Protein AF-A3ILM1-F1 (afdb_monomer_lite)

Sequence (254 aa):
MSHLSNSIKILKLSLASVLISLWGLPSLSQNPQQPNFPGPQIMRDLPGAMRPASDPLQLLQNKEVQQELKLTKDQIQKIERVRTQVQQQLSEFRRGRNSQEDIKRQIEQTKQQIATILQPKQLERFREILLQVNGWTPESPPENLVSIKQDFTSSTLSSPIQLTPEQQENLQDLQQETQKNIGRYFTPPDTNTASSQIRDEEVCHPVNTNRNSIEPILKTYQQQSQTILTNEQQATLEKLEGESFEIADAQCNF

Radius of gyration: 23.84 Å; chains: 1; bounding box: 101×44×52 Å

Secondary structure (DSSP, 8-state):
-------------------------------TTS---SS-GGGTSSTTTTSTT-SHHHHTTSHHHHHHTT--HHHHHHHHHHHHHHHHHHHHHTTT---HHHHHHHHHHHHHHHHHHS-HHHHHHHHHHHHHHH--------TT-------TT------S-PPPHHHHHHHHHHHHHHHHHHHHH--PPPTTS-TTT--HHHHHHHHHHHHHHHHHHHHHHHHHHHHHS-HHHHHHHHHHH-S--------S--

Organism: NCBI:txid391612

Foldseek 3Di:
DDDDDDDDDDDPPDPPPPPPDPPPDPPPDDDPPFPDDPDDVLLLPDQQSPDQCLQLLSVCPAVLLCVVLVPDPVLNVQSVVLVVVVVVVVVVVVVVDDDSVVVVVSSQVSQVSNLVSGDPVSNLVSLLVSCQRRNDDQPDDPPDPPPDPDPPSPPGSHDPQDDDPVLVVVLVVLSVVLSSQLSVQQDDQDPPPPPVPDDLVSVQVSVVSSCVSSVVSSVVSNVVSLVSDDPVSNVVSVVSNPDDDDRDPCSPPD

Structure (mmCIF, N/CA/C/O backbone):
data_AF-A3ILM1-F1
#
_entry.id   AF-A3ILM1-F1
#
loop_
_atom_site.group_PDB
_atom_site.id
_atom_site.type_symbol
_atom_site.label_atom_id
_atom_site.label_alt_id
_atom_site.label_comp_id
_atom_site.label_asym_id
_atom_site.label_entity_id
_atom_site.label_seq_id
_atom_site.pdbx_PDB_ins_code
_atom_site.Cartn_x
_atom_site.Cartn_y
_atom_site.Cartn_z
_atom_site.occupancy
_atom_site.B_iso_or_equiv
_atom_site.auth_seq_id
_atom_site.auth_comp_id
_atom_site.auth_asym_id
_atom_site.auth_atom_id
_atom_site.pdbx_PDB_model_num
ATOM 1 N N . MET A 1 1 ? -72.845 10.062 29.904 1.00 41.88 1 MET A N 1
ATOM 2 C CA . MET A 1 1 ? -71.494 9.534 29.626 1.00 41.88 1 MET A CA 1
ATOM 3 C C . MET A 1 1 ? -70.618 10.748 29.327 1.00 41.88 1 MET A C 1
ATOM 5 O O . MET A 1 1 ? -70.888 11.410 28.340 1.00 41.88 1 MET A O 1
ATOM 9 N N . SER A 1 2 ? -69.915 11.305 30.322 1.00 40.28 2 SER A N 1
ATOM 10 C CA . SER A 1 2 ? -68.497 10.997 30.640 1.00 40.28 2 SER A CA 1
ATOM 11 C C . SER A 1 2 ? -67.572 11.431 29.491 1.00 40.28 2 SER A C 1
ATOM 13 O O . SER A 1 2 ? -67.768 10.931 28.397 1.00 40.28 2 SER A O 1
ATOM 15 N N . HIS A 1 3 ? -66.533 12.262 29.588 1.00 38.94 3 HIS A N 1
ATOM 16 C CA . HIS A 1 3 ? -65.874 13.082 30.612 1.00 38.94 3 HIS A CA 1
ATOM 17 C C . HIS A 1 3 ? -64.848 13.961 29.832 1.00 38.94 3 HIS A C 1
ATOM 19 O O . HIS A 1 3 ? -64.273 13.460 28.876 1.00 38.94 3 HIS A O 1
ATOM 25 N N . LEU A 1 4 ? -64.625 15.216 30.265 1.00 44.31 4 LEU A N 1
ATOM 26 C CA . LEU A 1 4 ? -63.345 15.978 30.330 1.00 44.31 4 LEU A CA 1
ATOM 27 C C . LEU A 1 4 ? -62.437 16.060 29.073 1.00 44.31 4 LEU A C 1
ATOM 29 O O . LEU A 1 4 ? -61.957 15.061 28.565 1.00 44.31 4 LEU A O 1
ATOM 33 N N . SER A 1 5 ? -62.180 17.239 28.493 1.00 43.72 5 SER A N 1
ATOM 34 C CA . SER A 1 5 ? -61.327 18.348 28.984 1.00 43.72 5 SER A CA 1
ATOM 35 C C . SER A 1 5 ? -59.845 18.000 29.169 1.00 43.72 5 SER A C 1
ATOM 37 O O . SER A 1 5 ? -59.514 17.106 29.942 1.00 43.72 5 SER A O 1
ATOM 39 N N . ASN A 1 6 ? -59.009 18.867 28.575 1.00 32.78 6 ASN A N 1
ATOM 40 C CA . ASN A 1 6 ? -57.571 19.131 28.768 1.00 32.78 6 ASN A CA 1
ATOM 41 C C . ASN A 1 6 ? -56.679 18.617 27.627 1.00 32.78 6 ASN A C 1
ATOM 43 O O . ASN A 1 6 ? -56.896 17.529 27.123 1.00 32.78 6 ASN A O 1
ATOM 47 N N . SER A 1 7 ? -55.587 19.245 27.198 1.00 35.56 7 SER A N 1
ATOM 48 C CA . SER A 1 7 ? -55.006 20.588 27.324 1.00 35.56 7 SER A CA 1
ATOM 49 C C . SER A 1 7 ? -53.678 20.509 26.557 1.00 35.56 7 SER A C 1
ATOM 51 O O . SER A 1 7 ? -52.898 19.593 26.791 1.00 35.56 7 SER A O 1
ATOM 53 N N . ILE A 1 8 ? -53.437 21.458 25.651 1.00 43.28 8 ILE A N 1
ATOM 54 C CA . ILE A 1 8 ? -52.174 22.192 25.431 1.00 43.28 8 ILE A CA 1
ATOM 55 C C . ILE A 1 8 ? -50.881 21.495 25.906 1.00 43.28 8 ILE A C 1
ATOM 57 O O . ILE A 1 8 ? -50.647 21.399 27.108 1.00 43.28 8 ILE A O 1
ATOM 61 N N . LYS A 1 9 ? -49.963 21.216 24.964 1.00 36.97 9 LYS A N 1
ATOM 62 C CA . LYS A 1 9 ? -48.516 21.501 25.100 1.00 36.97 9 LYS A CA 1
ATOM 63 C C . LYS A 1 9 ? -47.804 21.469 23.737 1.00 36.97 9 LYS A C 1
ATOM 65 O O . LYS A 1 9 ? -47.429 20.429 23.220 1.00 36.97 9 LYS A O 1
ATOM 70 N N . ILE A 1 10 ? -47.684 22.667 23.167 1.00 40.44 10 ILE A N 1
ATOM 71 C CA . ILE A 1 10 ? -46.499 23.251 22.516 1.00 40.44 10 ILE A CA 1
ATOM 72 C C . ILE A 1 10 ? -45.343 22.252 22.302 1.00 40.44 10 ILE A C 1
ATOM 74 O O . ILE A 1 10 ? -44.581 21.994 23.231 1.00 40.44 10 ILE A O 1
ATOM 78 N N . LEU A 1 11 ? -45.144 21.787 21.065 1.00 32.59 11 LEU A N 1
ATOM 79 C CA . LEU A 1 11 ? -43.863 21.226 20.634 1.00 32.59 11 LEU A CA 1
ATOM 80 C C . LEU A 1 11 ? -43.103 22.305 19.850 1.00 32.59 11 LEU A C 1
ATOM 82 O O . LEU A 1 11 ? -43.153 22.387 18.627 1.00 32.59 11 LEU A O 1
ATOM 86 N N . LYS A 1 12 ? -42.421 23.180 20.594 1.00 36.28 12 LYS A N 1
ATOM 87 C CA . LYS A 1 12 ? -41.263 23.917 20.085 1.00 36.28 12 LYS A CA 1
ATOM 88 C C . LYS A 1 12 ? -40.113 22.913 20.035 1.00 36.28 12 LYS A C 1
ATOM 90 O O . LYS A 1 12 ? -39.448 22.724 21.048 1.00 36.28 12 LYS A O 1
ATOM 95 N N . LEU A 1 13 ? -39.894 22.258 18.897 1.00 33.16 13 LEU A N 1
ATOM 96 C CA . LEU A 1 13 ? -38.589 21.659 18.634 1.00 33.16 13 LEU A CA 1
ATOM 97 C C . LEU A 1 13 ? -37.749 22.709 17.913 1.00 33.16 13 LEU A C 1
ATOM 99 O O . LEU A 1 13 ? -38.038 23.121 16.793 1.00 33.16 13 LEU A O 1
ATOM 103 N N . SER A 1 14 ? -36.775 23.215 18.654 1.00 34.03 14 SER A N 1
ATOM 104 C CA . SER A 1 14 ? -35.803 24.215 18.254 1.00 34.03 14 SER A CA 1
ATOM 105 C C . SER A 1 14 ? -35.058 23.800 16.990 1.00 34.03 14 SER A C 1
ATOM 107 O O . SER A 1 14 ? -34.382 22.772 16.964 1.00 34.03 14 SER A O 1
ATOM 109 N N . LEU A 1 15 ? -35.127 24.674 15.989 1.00 33.41 15 LEU A N 1
ATOM 110 C CA . LEU A 1 15 ? -34.136 24.818 14.935 1.00 33.41 15 LEU A CA 1
ATOM 111 C C . LEU A 1 15 ? -32.792 25.155 15.611 1.00 33.41 15 LEU A C 1
ATOM 113 O O . LEU A 1 15 ? -32.513 26.311 15.926 1.00 33.41 15 LEU A O 1
ATOM 117 N N . ALA A 1 16 ? -31.992 24.140 15.927 1.00 33.75 16 ALA A N 1
ATOM 118 C CA . ALA A 1 16 ? -30.605 24.335 16.318 1.00 33.75 16 ALA A CA 1
ATOM 119 C C . ALA A 1 16 ? -29.780 24.435 15.034 1.00 33.75 16 ALA A C 1
ATOM 121 O O . ALA A 1 16 ? -29.296 23.444 14.493 1.00 33.75 16 ALA A O 1
ATOM 122 N N . SER A 1 17 ? -29.676 25.659 14.527 1.00 33.66 17 SER A N 1
ATOM 123 C CA . SER A 1 17 ? -28.665 26.060 13.560 1.00 33.66 17 SER A CA 1
ATOM 124 C C . SER A 1 17 ? -27.287 25.847 14.188 1.00 33.66 17 SER A C 1
ATOM 126 O O . SER A 1 17 ? -26.782 26.720 14.892 1.00 33.66 17 SER A O 1
ATOM 128 N N . VAL A 1 18 ? -26.676 24.684 13.964 1.00 34.00 18 VAL A N 1
ATOM 129 C CA . VAL A 1 18 ? -25.255 24.487 14.260 1.00 34.00 18 VAL A CA 1
ATOM 130 C C . VAL A 1 18 ? -24.468 25.116 13.111 1.00 34.00 18 VAL A C 1
ATOM 132 O O . VAL A 1 18 ? -24.094 24.467 12.139 1.00 34.00 18 VAL A O 1
ATOM 135 N N . LEU A 1 19 ? -24.260 26.428 13.222 1.00 35.66 19 LEU A N 1
ATOM 136 C CA . LEU A 1 19 ? -23.133 27.114 12.602 1.00 35.66 19 LEU A CA 1
ATOM 137 C C . LEU A 1 19 ? -21.861 26.534 13.234 1.00 35.66 19 LEU A C 1
ATOM 139 O O . LEU A 1 19 ? -21.401 27.023 14.264 1.00 35.66 19 LEU A O 1
ATOM 143 N N . ILE A 1 20 ? -21.318 25.462 12.650 1.00 37.50 20 ILE A N 1
ATOM 144 C CA . ILE A 1 20 ? -19.931 25.070 12.910 1.00 37.50 20 ILE A CA 1
ATOM 145 C C . ILE A 1 20 ? -19.080 26.100 12.181 1.00 37.50 20 ILE A C 1
ATOM 147 O O . ILE A 1 20 ? -18.853 26.033 10.974 1.00 37.50 20 ILE A O 1
ATOM 151 N N . SER A 1 21 ? -18.715 27.126 12.938 1.00 31.89 21 SER A N 1
ATOM 152 C CA . SER A 1 21 ? -17.733 28.132 12.586 1.00 31.89 21 SER A CA 1
ATOM 153 C C . SER A 1 21 ? -16.495 27.464 11.999 1.00 31.89 21 SER A C 1
ATOM 155 O O . SER A 1 21 ? -15.964 26.520 12.584 1.00 31.89 21 SER A O 1
ATOM 157 N N . LEU A 1 22 ? -16.032 28.012 10.874 1.00 31.88 22 LEU A N 1
ATOM 158 C CA . LEU A 1 22 ? -14.673 27.875 10.375 1.00 31.88 22 LEU A CA 1
ATOM 159 C C . LEU A 1 22 ? -13.684 28.146 11.520 1.00 31.88 22 LEU A C 1
ATOM 161 O O . LEU A 1 22 ? -13.330 29.294 11.784 1.00 31.88 22 LEU A O 1
ATOM 165 N N . TRP A 1 23 ? -13.224 27.099 12.192 1.00 35.31 23 TRP A N 1
ATOM 166 C CA . TRP A 1 23 ? -11.954 27.144 12.892 1.00 35.31 23 TRP A CA 1
ATOM 167 C C . TRP A 1 23 ? -10.919 26.684 11.886 1.00 35.31 23 TRP A C 1
ATOM 169 O O . TRP A 1 23 ? -10.858 25.512 11.522 1.00 35.31 23 TRP A O 1
ATOM 179 N N . GLY A 1 24 ? -10.160 27.655 11.379 1.00 33.69 24 GLY A N 1
ATOM 180 C CA . GLY A 1 24 ? -8.931 27.381 10.663 1.00 33.69 24 GLY A CA 1
ATOM 181 C C . GLY A 1 24 ? -8.062 26.506 11.550 1.00 33.69 24 GLY A C 1
ATOM 182 O O . GLY A 1 24 ? -7.558 26.964 12.576 1.00 33.69 24 GLY A O 1
ATOM 183 N N . LEU A 1 25 ? -7.930 25.241 11.161 1.00 33.31 25 LEU A N 1
ATOM 184 C CA . LEU A 1 25 ? -6.902 24.375 11.700 1.00 33.31 25 LEU A CA 1
ATOM 185 C C . LEU A 1 25 ? -5.567 25.096 11.472 1.00 33.31 25 LEU A C 1
ATOM 187 O O . LEU A 1 25 ? -5.295 25.510 10.338 1.00 33.31 25 LEU A O 1
ATOM 191 N N . PRO A 1 26 ? -4.755 25.319 12.518 1.00 34.38 26 PRO A N 1
ATOM 192 C CA . PRO A 1 26 ? -3.418 25.844 12.324 1.00 34.38 26 PRO A CA 1
ATOM 193 C C . PRO A 1 26 ? -2.698 24.890 11.374 1.00 34.38 26 PRO A C 1
ATOM 195 O O . PRO A 1 26 ? -2.673 23.681 11.600 1.00 34.38 26 PRO A O 1
ATOM 198 N N . SER A 1 27 ? -2.147 25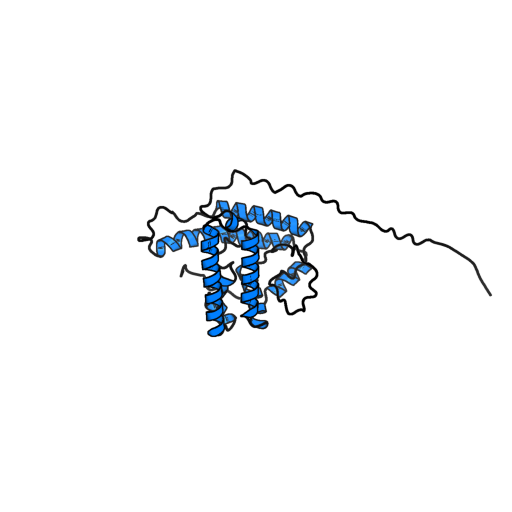.432 10.288 1.00 38.12 27 SER A N 1
ATOM 199 C CA . SER A 1 27 ? -1.247 24.697 9.406 1.00 38.12 27 SER A CA 1
ATOM 200 C C . SER A 1 27 ? -0.209 23.999 10.279 1.00 38.12 27 SER A C 1
ATOM 202 O O . SER A 1 27 ? 0.551 24.680 10.975 1.00 38.12 27 SER A O 1
ATOM 204 N N . LEU A 1 28 ? -0.242 22.663 10.292 1.00 38.41 28 LEU A N 1
ATOM 205 C CA . LEU A 1 28 ? 0.657 21.824 11.074 1.00 38.41 28 LEU A CA 1
ATOM 206 C C . LEU A 1 28 ? 2.091 22.305 10.844 1.00 38.41 28 LEU A C 1
ATOM 208 O O . LEU A 1 28 ? 2.617 22.272 9.731 1.00 38.41 28 LEU A O 1
ATOM 212 N N . SER A 1 29 ? 2.672 22.846 11.911 1.00 37.97 29 SER A N 1
ATOM 213 C CA . SER A 1 29 ? 4.007 23.425 11.922 1.00 37.97 29 SER A CA 1
ATOM 214 C C . SER A 1 29 ? 5.024 22.348 11.552 1.00 37.97 29 SER A C 1
ATOM 216 O O . SER A 1 29 ? 5.104 21.308 12.208 1.00 37.97 29 SER A O 1
ATOM 218 N N . GLN A 1 30 ? 5.792 22.593 10.490 1.00 42.16 30 GLN A N 1
ATOM 219 C CA . GLN A 1 30 ? 6.892 21.733 10.065 1.00 42.16 30 GLN A CA 1
ATOM 220 C C . GLN A 1 30 ? 7.918 21.651 11.201 1.00 42.16 30 GLN A C 1
ATOM 222 O O . GLN A 1 30 ? 8.585 22.633 11.518 1.00 42.16 30 GLN A O 1
ATOM 227 N N . ASN A 1 31 ? 8.028 20.489 11.845 1.00 43.56 31 ASN A N 1
ATOM 228 C CA . ASN A 1 31 ? 8.990 20.268 12.919 1.00 43.56 31 ASN A CA 1
ATOM 229 C C . ASN A 1 31 ? 10.427 20.279 12.344 1.00 43.56 31 ASN A C 1
ATOM 231 O O . ASN A 1 31 ? 10.775 19.368 11.588 1.00 43.56 31 ASN A O 1
ATOM 235 N N . PRO A 1 32 ? 11.285 21.261 12.693 1.00 45.91 32 PRO A N 1
ATOM 236 C CA . PRO A 1 32 ? 12.576 21.477 12.032 1.00 45.91 32 PRO A CA 1
ATOM 237 C C . PRO A 1 32 ? 13.672 20.463 12.408 1.00 45.91 32 PRO A C 1
ATOM 239 O O . PRO A 1 32 ? 14.796 20.584 11.930 1.00 45.91 32 PRO A O 1
ATOM 242 N N . GLN A 1 33 ? 13.387 19.468 13.256 1.00 42.75 33 GLN A N 1
ATOM 243 C CA . GLN A 1 33 ? 14.385 18.497 13.732 1.00 42.75 33 GLN A CA 1
ATOM 244 C C . GLN A 1 33 ? 14.291 17.099 13.100 1.00 42.75 33 GLN A C 1
ATOM 246 O O . GLN A 1 33 ? 14.888 16.153 13.615 1.00 42.75 33 GLN A O 1
ATOM 251 N N . GLN A 1 34 ? 13.560 16.917 11.999 1.00 49.09 34 GLN A N 1
ATOM 252 C CA . GLN A 1 34 ? 13.525 15.603 11.355 1.00 49.09 34 GLN A CA 1
ATOM 253 C C . GLN A 1 34 ? 14.796 15.331 10.528 1.00 49.09 34 GLN A C 1
ATOM 255 O O . GLN A 1 34 ? 15.227 16.201 9.769 1.00 49.09 34 GLN A O 1
ATOM 260 N N . PRO A 1 35 ? 15.392 14.123 10.624 1.00 45.53 35 PRO A N 1
ATOM 261 C CA . PRO A 1 35 ? 16.559 13.752 9.830 1.00 45.53 35 PRO A CA 1
ATOM 262 C C . PRO A 1 35 ? 16.258 13.911 8.334 1.00 45.53 35 PRO A C 1
ATOM 264 O O . PRO A 1 35 ? 15.211 13.452 7.849 1.00 45.53 35 PRO A O 1
ATOM 267 N N . ASN A 1 36 ? 17.174 14.585 7.629 1.00 47.22 36 ASN A N 1
ATOM 268 C CA . ASN A 1 36 ? 17.141 14.804 6.184 1.00 47.22 36 ASN A CA 1
ATOM 269 C C . ASN A 1 36 ? 17.217 13.449 5.474 1.00 47.22 36 ASN A C 1
ATOM 271 O O . ASN A 1 36 ? 18.281 12.843 5.388 1.00 47.22 36 ASN A O 1
ATOM 275 N N . PHE A 1 37 ? 16.080 12.966 4.980 1.00 49.12 37 PHE A N 1
ATOM 276 C CA . PHE A 1 37 ? 16.054 11.809 4.095 1.00 49.12 37 PHE A CA 1
ATOM 277 C C . PHE A 1 37 ? 16.342 12.277 2.666 1.00 49.12 37 PHE A C 1
ATOM 279 O O . PHE A 1 37 ? 15.707 13.235 2.216 1.00 49.12 37 PHE A O 1
ATOM 286 N N . PRO A 1 38 ? 17.260 11.626 1.931 1.00 41.16 38 PRO A N 1
ATOM 287 C CA . PRO A 1 38 ? 17.460 11.902 0.517 1.00 41.16 38 PRO A CA 1
ATOM 288 C C . PRO A 1 38 ? 16.241 11.399 -0.273 1.00 41.16 38 PRO A C 1
ATOM 290 O O . PRO A 1 38 ? 16.145 10.235 -0.647 1.00 41.16 38 PRO A O 1
ATOM 293 N N . GLY A 1 39 ? 15.269 12.282 -0.491 1.00 48.25 39 GLY A N 1
ATOM 294 C CA . GLY A 1 39 ? 14.059 12.020 -1.266 1.00 48.25 39 GLY A CA 1
ATOM 295 C C . GLY A 1 39 ? 13.102 13.216 -1.224 1.00 48.25 39 GLY A C 1
ATOM 296 O O . GLY A 1 39 ? 13.192 14.033 -0.306 1.00 48.25 39 GLY A O 1
ATOM 297 N N . PRO A 1 40 ? 12.189 13.369 -2.202 1.00 45.97 40 PRO A N 1
ATOM 298 C CA . PRO A 1 40 ? 11.156 14.397 -2.130 1.00 45.97 40 PRO A CA 1
ATOM 299 C C . PRO A 1 40 ? 10.345 14.199 -0.844 1.00 45.97 40 PRO A C 1
ATOM 301 O O . PRO A 1 40 ? 9.796 13.116 -0.640 1.00 45.97 40 PRO A O 1
ATOM 304 N N . GLN A 1 41 ? 10.240 15.236 -0.002 1.00 53.66 41 GLN A N 1
ATOM 305 C CA . GLN A 1 41 ? 9.467 15.203 1.256 1.00 53.66 41 GLN A CA 1
ATOM 306 C C . GLN A 1 41 ? 8.046 14.650 1.054 1.00 53.66 41 GLN A C 1
ATOM 308 O O . GLN A 1 41 ? 7.508 13.971 1.918 1.00 53.66 41 GLN A O 1
ATOM 313 N N . ILE A 1 42 ? 7.495 14.844 -0.143 1.00 47.28 42 ILE A N 1
ATOM 314 C CA . ILE A 1 42 ? 6.148 14.441 -0.537 1.00 47.28 42 ILE A CA 1
ATOM 315 C C . ILE A 1 42 ? 5.926 12.918 -0.479 1.00 47.28 42 ILE A C 1
ATOM 317 O O . ILE A 1 42 ? 4.807 12.479 -0.242 1.00 47.28 42 ILE A O 1
ATOM 321 N N . MET A 1 43 ? 6.967 12.094 -0.663 1.00 49.31 43 MET A N 1
ATOM 322 C CA . MET A 1 43 ? 6.838 10.635 -0.508 1.00 49.31 43 MET A CA 1
ATOM 323 C C . MET A 1 43 ? 6.817 10.194 0.957 1.00 49.31 43 MET A C 1
ATOM 325 O O . MET A 1 43 ? 6.388 9.083 1.246 1.00 49.31 43 MET A O 1
ATOM 329 N N . ARG A 1 44 ? 7.284 11.041 1.882 1.00 54.00 44 ARG A N 1
ATOM 330 C CA . ARG A 1 44 ? 7.380 10.709 3.307 1.00 54.00 44 ARG A CA 1
ATOM 331 C C . ARG A 1 44 ? 6.009 10.702 3.968 1.00 54.00 44 ARG A C 1
ATOM 333 O O . ARG A 1 44 ? 5.762 9.840 4.803 1.00 54.00 44 ARG A O 1
ATOM 340 N N . ASP A 1 45 ? 5.150 11.636 3.573 1.00 48.97 45 ASP A N 1
ATOM 341 C CA . ASP A 1 45 ? 3.845 11.878 4.198 1.00 48.97 45 ASP A CA 1
ATOM 342 C C . ASP A 1 45 ? 2.725 11.002 3.626 1.00 48.97 45 ASP A C 1
ATOM 344 O O . ASP A 1 45 ? 1.583 11.077 4.077 1.00 48.97 45 ASP A O 1
ATOM 348 N N . LEU A 1 46 ? 3.035 10.160 2.636 1.00 50.09 46 LEU A N 1
ATOM 349 C CA . LEU A 1 46 ? 2.076 9.198 2.114 1.00 50.09 46 LEU A CA 1
ATOM 350 C C . LEU A 1 46 ? 2.014 7.979 3.053 1.00 50.09 46 LEU A C 1
ATOM 352 O O . LEU A 1 46 ? 3.039 7.312 3.255 1.00 50.09 46 LEU A O 1
ATOM 356 N N . PRO A 1 47 ? 0.834 7.664 3.626 1.00 41.12 47 PRO A N 1
ATOM 357 C CA . PRO A 1 47 ? 0.643 6.443 4.400 1.00 41.12 47 PRO A CA 1
ATOM 358 C C . PRO A 1 47 ? 1.112 5.236 3.578 1.00 41.12 47 PRO A C 1
ATOM 360 O O . PRO A 1 47 ? 0.787 5.112 2.403 1.00 41.12 47 PRO A O 1
ATOM 363 N N . GLY A 1 48 ? 1.914 4.355 4.175 1.00 50.62 48 GLY A N 1
ATOM 364 C CA . GLY A 1 48 ? 2.366 3.128 3.517 1.00 50.62 48 GLY A CA 1
ATOM 365 C C . GLY A 1 48 ? 3.556 3.270 2.562 1.00 50.62 48 GLY A C 1
ATOM 366 O O . GLY A 1 48 ? 4.168 2.248 2.269 1.00 50.62 48 GLY A O 1
ATOM 367 N N . ALA A 1 49 ? 3.991 4.469 2.157 1.00 53.81 49 ALA A N 1
ATOM 368 C CA . ALA A 1 49 ? 5.079 4.646 1.176 1.00 53.81 49 ALA A CA 1
ATOM 369 C C . ALA A 1 49 ? 6.436 4.016 1.568 1.00 53.81 49 ALA A C 1
ATOM 371 O O . ALA A 1 49 ? 7.313 3.857 0.723 1.00 53.81 49 ALA A O 1
ATOM 372 N N . MET A 1 50 ? 6.616 3.645 2.841 1.00 50.91 50 MET A N 1
ATOM 373 C CA . MET A 1 50 ? 7.821 2.968 3.337 1.00 50.91 50 MET A CA 1
ATOM 374 C C . MET A 1 50 ? 7.722 1.437 3.389 1.00 50.91 50 MET A C 1
ATOM 376 O O . MET A 1 50 ? 8.732 0.788 3.654 1.00 50.91 50 MET A O 1
ATOM 380 N N . ARG A 1 51 ? 6.548 0.837 3.154 1.00 59.53 51 ARG A N 1
ATOM 381 C CA . ARG A 1 51 ? 6.432 -0.620 3.011 1.00 59.53 51 ARG A CA 1
ATOM 382 C C . ARG A 1 51 ? 6.710 -0.987 1.551 1.00 59.53 51 ARG A C 1
ATOM 384 O O . ARG A 1 51 ? 5.970 -0.540 0.677 1.00 59.53 51 ARG A O 1
ATOM 391 N N . PRO A 1 52 ? 7.727 -1.814 1.258 1.00 46.72 52 PRO A N 1
ATOM 392 C CA . PRO A 1 52 ? 7.781 -2.503 -0.025 1.00 46.72 52 PRO A CA 1
ATOM 393 C C . PRO A 1 52 ? 6.446 -3.237 -0.227 1.00 46.72 52 PRO A C 1
ATOM 395 O O . PRO A 1 52 ? 5.981 -3.883 0.709 1.00 46.72 52 PRO A O 1
ATOM 398 N N . ALA A 1 53 ? 5.831 -3.119 -1.408 1.00 53.53 53 ALA A N 1
ATOM 399 C CA . ALA A 1 53 ? 4.521 -3.697 -1.749 1.00 53.53 53 ALA A CA 1
ATOM 400 C C . ALA A 1 53 ? 3.260 -3.007 -1.177 1.00 53.53 53 ALA A C 1
ATOM 402 O O . ALA A 1 53 ? 2.164 -3.542 -1.341 1.00 53.53 53 ALA A O 1
ATOM 403 N N . SER A 1 54 ? 3.368 -1.800 -0.604 1.00 68.19 54 SER A N 1
ATOM 404 C CA . SER A 1 54 ? 2.174 -0.990 -0.294 1.00 68.19 54 SER A CA 1
ATOM 405 C C . SER A 1 54 ? 1.515 -0.350 -1.503 1.00 68.19 54 SER A C 1
ATOM 407 O O . SER A 1 54 ? 0.316 -0.079 -1.472 1.00 68.19 54 SER A O 1
ATOM 409 N N . ASP A 1 55 ? 2.281 -0.125 -2.569 1.00 81.94 55 ASP A N 1
ATOM 410 C CA . ASP A 1 55 ? 1.748 0.346 -3.837 1.00 81.94 55 ASP A CA 1
ATOM 411 C C . ASP A 1 55 ? 0.914 -0.773 -4.489 1.00 81.94 55 ASP A C 1
ATOM 413 O O . ASP A 1 55 ? 1.469 -1.829 -4.823 1.00 81.94 55 ASP A O 1
ATOM 417 N N . PRO A 1 56 ? -0.395 -0.558 -4.727 1.00 88.19 56 PRO A N 1
ATOM 418 C CA . PRO A 1 56 ? -1.237 -1.530 -5.411 1.00 88.19 56 PRO A CA 1
ATOM 419 C C . PRO A 1 56 ? -0.661 -1.998 -6.752 1.00 88.19 56 PRO A C 1
ATOM 421 O O . PRO A 1 56 ? -0.812 -3.167 -7.107 1.00 88.19 56 PRO A O 1
ATOM 424 N N . LEU A 1 57 ? 0.029 -1.124 -7.495 1.00 91.06 57 LEU A N 1
ATOM 425 C CA . LEU A 1 57 ? 0.666 -1.534 -8.747 1.00 91.06 57 LEU A CA 1
ATOM 426 C C . LEU A 1 57 ? 1.817 -2.504 -8.513 1.00 91.06 57 LEU A C 1
ATOM 428 O O . LEU A 1 57 ? 1.895 -3.510 -9.211 1.00 91.06 57 LEU A O 1
ATOM 432 N N . GLN A 1 58 ? 2.689 -2.228 -7.542 1.00 89.19 58 GLN A N 1
ATOM 433 C CA . GLN A 1 58 ? 3.794 -3.123 -7.201 1.00 89.19 58 GLN A CA 1
ATOM 434 C C . GLN A 1 58 ? 3.272 -4.497 -6.760 1.00 89.19 58 GLN A C 1
ATOM 436 O O . GLN A 1 58 ? 3.822 -5.524 -7.154 1.00 89.19 58 GLN A O 1
ATOM 441 N N . LEU A 1 59 ? 2.183 -4.530 -5.992 1.00 90.31 59 LEU A N 1
ATOM 442 C CA . LEU A 1 59 ? 1.577 -5.774 -5.531 1.00 90.31 59 LEU A CA 1
ATOM 443 C C . LEU A 1 59 ? 1.032 -6.626 -6.688 1.00 90.31 59 LEU A C 1
ATOM 445 O O . LEU A 1 59 ? 1.232 -7.835 -6.713 1.00 90.31 59 LEU A O 1
ATOM 449 N N . LEU A 1 60 ? 0.423 -6.004 -7.701 1.00 94.62 60 LEU A N 1
ATOM 450 C CA . LEU A 1 60 ? -0.063 -6.702 -8.901 1.00 94.62 60 LEU A CA 1
ATOM 451 C C . LEU A 1 60 ? 1.057 -7.257 -9.799 1.00 94.62 60 LEU A C 1
ATOM 453 O O . LEU A 1 60 ? 0.783 -8.021 -10.727 1.00 94.62 60 LEU A O 1
ATOM 457 N N . GLN A 1 61 ? 2.314 -6.894 -9.547 1.00 92.56 61 GLN A N 1
ATOM 458 C CA . GLN A 1 61 ? 3.477 -7.446 -10.253 1.00 92.56 61 GLN A CA 1
ATOM 459 C C . GLN A 1 61 ? 3.994 -8.732 -9.627 1.00 92.56 61 GLN A C 1
ATOM 461 O O . GLN A 1 61 ? 4.725 -9.483 -10.277 1.00 92.56 61 GLN A O 1
ATOM 466 N N . ASN A 1 62 ? 3.606 -8.999 -8.384 1.00 92.44 62 ASN A N 1
ATOM 467 C CA . ASN A 1 62 ? 3.948 -10.230 -7.707 1.00 92.44 62 ASN A CA 1
ATOM 468 C C . ASN A 1 62 ? 3.238 -11.423 -8.385 1.00 92.44 62 ASN A C 1
ATOM 470 O O . ASN A 1 62 ? 2.038 -11.379 -8.661 1.00 92.44 62 ASN A O 1
ATOM 474 N N . LYS A 1 63 ? 3.985 -12.494 -8.687 1.00 94.38 63 LYS A N 1
ATOM 475 C CA . LYS A 1 63 ? 3.467 -13.640 -9.454 1.00 94.38 63 LYS A CA 1
ATOM 476 C C . LYS A 1 63 ? 2.414 -14.418 -8.675 1.00 94.38 63 LYS A C 1
ATOM 478 O O . LYS A 1 63 ? 1.455 -14.886 -9.281 1.00 94.38 63 LYS A O 1
ATOM 483 N N . GLU A 1 64 ? 2.582 -14.542 -7.366 1.00 94.75 64 GLU A N 1
ATOM 484 C CA . GLU A 1 64 ? 1.646 -15.209 -6.468 1.00 94.75 64 GLU A CA 1
ATOM 485 C C . GLU A 1 64 ? 0.307 -14.456 -6.458 1.00 94.75 64 GLU A C 1
ATOM 487 O O . GLU A 1 64 ? -0.739 -15.070 -6.653 1.00 94.75 64 GLU A O 1
ATOM 492 N N . VAL A 1 65 ? 0.333 -13.118 -6.390 1.00 95.56 65 VAL A N 1
ATOM 493 C CA . VAL A 1 65 ? -0.870 -12.271 -6.516 1.00 95.56 65 VAL A CA 1
ATOM 494 C C . VAL A 1 65 ? -1.519 -12.426 -7.895 1.00 95.56 65 VAL A C 1
ATOM 496 O O . VAL A 1 65 ? -2.738 -12.566 -7.999 1.00 95.56 65 VAL A O 1
ATOM 499 N N . GLN A 1 66 ? -0.735 -12.444 -8.978 1.00 97.38 66 GLN A N 1
ATOM 500 C CA . GLN A 1 66 ? -1.275 -12.648 -10.330 1.00 97.38 66 GLN A CA 1
ATOM 501 C C . GLN A 1 66 ? -1.963 -14.011 -10.483 1.00 97.38 66 GLN A C 1
ATOM 503 O O . GLN A 1 66 ? -2.997 -14.105 -11.151 1.00 97.38 66 GLN A O 1
ATOM 508 N N . GLN A 1 67 ? -1.393 -15.059 -9.884 1.00 97.62 67 GLN A N 1
ATOM 509 C CA . GLN A 1 67 ? -1.948 -16.412 -9.889 1.00 97.62 67 GLN A CA 1
ATOM 510 C C . GLN A 1 67 ? -3.223 -16.501 -9.050 1.00 97.62 67 GLN A C 1
ATOM 512 O O . GLN A 1 67 ? -4.228 -17.012 -9.546 1.00 97.62 67 GLN A O 1
ATOM 517 N N . GLU A 1 68 ? -3.202 -15.948 -7.838 1.00 97.19 68 GLU A N 1
ATOM 518 C CA . GLU A 1 68 ? -4.343 -15.893 -6.918 1.00 97.19 68 GLU A CA 1
ATOM 519 C C . GLU A 1 68 ? -5.542 -15.187 -7.562 1.00 97.19 68 GLU A C 1
ATOM 521 O O . GLU A 1 68 ? -6.656 -15.712 -7.614 1.00 97.19 68 GLU A O 1
ATOM 526 N N . LEU A 1 69 ? -5.294 -14.030 -8.181 1.00 97.75 69 LEU A N 1
ATOM 527 C CA . LEU A 1 69 ? -6.313 -13.271 -8.904 1.00 97.75 69 LEU A CA 1
ATOM 528 C C . LEU A 1 69 ? -6.655 -13.865 -10.276 1.00 97.75 69 LEU A C 1
ATOM 530 O O . LEU A 1 69 ? -7.557 -13.363 -10.953 1.00 97.75 69 LEU A O 1
ATOM 534 N N . LYS A 1 70 ? -5.950 -14.915 -10.713 1.00 98.06 70 LYS A N 1
ATOM 535 C CA . LYS A 1 70 ? -6.112 -15.555 -12.028 1.00 98.06 70 LYS A CA 1
ATOM 536 C C . LYS A 1 70 ? -6.056 -14.531 -13.163 1.00 98.06 70 LYS A C 1
ATOM 538 O O . LYS A 1 70 ? -6.896 -14.540 -14.068 1.00 98.06 70 LYS A O 1
ATOM 543 N N . LEU A 1 71 ? -5.099 -13.604 -13.093 1.00 98.12 71 LEU A N 1
ATOM 544 C CA . LEU A 1 71 ? -4.977 -12.545 -14.087 1.00 98.12 71 LEU A CA 1
ATOM 545 C C . LEU A 1 71 ? -4.653 -13.134 -15.458 1.00 98.12 71 LEU A C 1
ATOM 547 O O . LEU A 1 71 ? -3.780 -13.987 -15.627 1.00 98.12 71 LEU A O 1
ATOM 551 N N . THR A 1 72 ? -5.357 -12.644 -16.470 1.00 98.38 72 THR A N 1
ATOM 552 C CA . THR A 1 72 ? -5.085 -13.019 -17.856 1.00 98.38 72 THR A CA 1
ATOM 553 C C . THR A 1 72 ? -3.833 -12.314 -18.377 1.00 98.38 72 THR A C 1
ATOM 555 O O . THR A 1 72 ? -3.447 -11.247 -17.897 1.00 98.38 72 THR A O 1
ATOM 558 N N . LYS A 1 73 ? -3.226 -12.862 -19.439 1.00 98.19 73 LYS A N 1
ATOM 559 C CA . LYS A 1 73 ? -2.077 -12.228 -20.112 1.00 98.19 73 LYS A CA 1
ATOM 560 C C . LYS A 1 73 ? -2.375 -10.789 -20.557 1.00 98.19 73 LYS A C 1
ATOM 562 O O . LYS A 1 73 ? -1.506 -9.932 -20.443 1.00 98.19 73 LYS A O 1
ATOM 567 N N . ASP A 1 74 ? -3.590 -10.522 -21.039 1.00 98.31 74 ASP A N 1
ATOM 568 C CA . ASP A 1 74 ? -4.016 -9.175 -21.445 1.00 98.31 74 ASP A CA 1
ATOM 569 C C . ASP A 1 74 ? -4.106 -8.213 -20.247 1.00 98.31 74 ASP A C 1
ATOM 571 O O . ASP A 1 74 ? -3.603 -7.092 -20.319 1.00 98.31 74 ASP A O 1
ATOM 575 N N . GLN A 1 75 ? -4.673 -8.656 -19.119 1.00 98.31 75 GLN A N 1
ATOM 576 C CA . GLN A 1 75 ? -4.729 -7.850 -17.893 1.00 98.31 75 GLN A CA 1
ATOM 577 C C . GLN A 1 75 ? -3.330 -7.518 -17.364 1.00 98.31 75 GLN A C 1
ATOM 579 O O . GLN A 1 75 ? -3.063 -6.356 -17.069 1.00 98.31 75 GLN A O 1
ATOM 584 N N . ILE A 1 76 ? -2.420 -8.498 -17.323 1.00 98.25 76 ILE A N 1
ATOM 585 C CA . ILE A 1 76 ? -1.022 -8.288 -16.907 1.00 98.25 76 ILE A CA 1
ATOM 586 C C . ILE A 1 76 ? -0.345 -7.247 -17.811 1.00 98.25 76 ILE A C 1
ATOM 588 O O . ILE A 1 76 ? 0.260 -6.297 -17.320 1.00 98.25 76 ILE A O 1
ATOM 592 N N . GLN A 1 77 ? -0.508 -7.353 -19.135 1.00 98.00 77 GLN A N 1
ATOM 593 C CA . GLN A 1 77 ? 0.035 -6.359 -20.069 1.00 98.00 77 GLN A CA 1
ATOM 594 C C . GLN A 1 77 ? -0.550 -4.956 -19.854 1.00 98.00 77 GLN A C 1
ATOM 596 O O . GLN A 1 77 ? 0.170 -3.967 -19.980 1.00 98.00 77 GLN A O 1
ATOM 601 N N . LYS A 1 78 ? -1.847 -4.842 -19.546 1.00 97.69 78 LYS A N 1
ATOM 602 C CA . LYS A 1 78 ? -2.483 -3.552 -19.236 1.00 97.69 78 LYS A CA 1
ATOM 603 C C . LYS A 1 78 ? -1.933 -2.949 -17.942 1.00 97.69 78 LYS A C 1
ATOM 605 O O . LYS A 1 78 ? -1.632 -1.759 -17.936 1.00 97.69 78 LYS A O 1
ATOM 610 N N . ILE A 1 79 ? -1.745 -3.756 -16.898 1.00 97.06 79 ILE A N 1
ATOM 611 C CA . ILE A 1 79 ? -1.148 -3.321 -15.626 1.00 97.06 79 ILE A CA 1
ATOM 612 C C . ILE A 1 79 ? 0.284 -2.811 -15.846 1.00 97.06 79 ILE A C 1
ATOM 614 O O . ILE A 1 79 ? 0.616 -1.724 -15.380 1.00 97.06 79 ILE A O 1
ATOM 618 N N . GLU A 1 80 ? 1.106 -3.506 -16.640 1.00 96.69 80 GLU A N 1
ATOM 619 C CA . GLU A 1 80 ? 2.466 -3.036 -16.958 1.00 96.69 80 GLU A CA 1
ATOM 620 C C . GLU A 1 80 ? 2.484 -1.699 -17.716 1.00 96.69 80 GLU A C 1
ATOM 622 O O . GLU A 1 80 ? 3.361 -0.858 -17.492 1.00 96.69 80 GLU A O 1
ATOM 627 N N . ARG A 1 81 ? 1.498 -1.449 -18.589 1.00 97.44 81 ARG A N 1
ATOM 628 C CA . ARG A 1 81 ? 1.358 -0.139 -19.247 1.00 97.44 81 ARG A CA 1
ATOM 629 C C . ARG A 1 81 ? 1.028 0.957 -18.239 1.00 97.44 81 ARG A C 1
ATOM 631 O O . ARG A 1 81 ? 1.667 2.005 -18.289 1.00 97.44 81 ARG A O 1
ATOM 638 N N . VAL A 1 82 ? 0.089 0.709 -17.321 1.00 95.94 82 VAL A N 1
ATOM 639 C CA . VAL A 1 82 ? -0.250 1.655 -16.242 1.00 95.94 82 VAL A CA 1
ATOM 640 C C . VAL A 1 82 ? 0.988 1.948 -15.390 1.00 95.94 82 VAL A C 1
ATOM 642 O O . VAL A 1 82 ? 1.325 3.109 -15.171 1.00 95.94 82 VAL A O 1
ATOM 645 N N . ARG A 1 83 ? 1.744 0.916 -15.001 1.00 94.50 83 ARG A N 1
ATOM 646 C CA . ARG A 1 83 ? 3.006 1.065 -14.262 1.00 94.50 83 ARG A CA 1
ATOM 647 C C . ARG A 1 83 ? 4.019 1.932 -15.008 1.00 94.50 83 ARG A C 1
ATOM 649 O O . ARG A 1 83 ? 4.592 2.846 -14.420 1.00 94.50 83 ARG A O 1
ATOM 656 N N . THR A 1 84 ? 4.213 1.685 -16.301 1.00 95.12 84 THR A N 1
ATOM 657 C CA . THR A 1 84 ? 5.129 2.478 -17.137 1.00 95.12 84 THR A CA 1
ATOM 658 C C . THR A 1 84 ? 4.705 3.950 -17.191 1.00 95.12 84 THR A C 1
ATOM 660 O O . THR A 1 84 ? 5.551 4.836 -17.081 1.00 95.12 84 THR A O 1
ATOM 663 N N . GLN A 1 85 ? 3.401 4.224 -17.311 1.00 94.31 85 GLN A N 1
ATOM 664 C CA . GLN A 1 85 ? 2.860 5.587 -17.296 1.00 94.31 85 GLN A CA 1
ATOM 665 C C . GLN A 1 85 ? 3.123 6.284 -15.957 1.00 94.31 85 GLN A C 1
ATOM 667 O O . GLN A 1 85 ? 3.689 7.377 -15.941 1.00 94.31 85 GLN A O 1
ATOM 672 N N . VAL A 1 86 ? 2.810 5.623 -14.838 1.00 91.06 86 VAL A N 1
ATOM 673 C CA . VAL A 1 86 ? 3.056 6.162 -13.492 1.00 91.06 86 VAL A CA 1
ATOM 674 C C . VAL A 1 86 ? 4.543 6.439 -13.272 1.00 91.06 86 VAL A C 1
ATOM 676 O O . VAL A 1 86 ? 4.900 7.496 -12.756 1.00 91.06 86 VAL A O 1
ATOM 679 N N . GLN A 1 87 ? 5.436 5.547 -13.712 1.00 89.94 87 GLN A N 1
ATOM 680 C CA . GLN A 1 87 ? 6.886 5.755 -13.618 1.00 89.94 87 GLN A CA 1
ATOM 681 C C . GLN A 1 87 ? 7.364 6.966 -14.428 1.00 89.94 87 GLN A C 1
ATOM 683 O O . GLN A 1 87 ? 8.184 7.749 -13.938 1.00 89.94 87 GLN A O 1
ATOM 688 N N . GLN A 1 88 ? 6.850 7.147 -15.647 1.00 91.19 88 GLN A N 1
ATOM 689 C CA . GLN A 1 88 ? 7.159 8.316 -16.473 1.00 91.19 88 GLN A CA 1
ATOM 690 C C . GLN A 1 88 ? 6.705 9.602 -15.784 1.00 91.19 88 GLN A C 1
ATOM 692 O O . GLN A 1 88 ? 7.503 10.526 -15.633 1.00 91.19 88 GLN A O 1
ATOM 697 N N . GLN A 1 89 ? 5.478 9.631 -15.270 1.00 88.12 89 GLN A N 1
ATOM 698 C CA . GLN A 1 89 ? 4.955 10.784 -14.541 1.00 88.12 89 GLN A CA 1
ATOM 699 C C . GLN A 1 89 ? 5.776 11.057 -13.276 1.00 88.12 89 GLN A C 1
ATOM 701 O O . GLN A 1 89 ? 6.165 12.197 -13.032 1.00 88.12 89 GLN A O 1
ATOM 706 N N . LEU A 1 90 ? 6.148 10.022 -12.511 1.00 84.69 90 LEU A N 1
ATOM 707 C CA . LEU A 1 90 ? 7.015 10.138 -11.330 1.00 84.69 90 LEU A CA 1
ATOM 708 C C . LEU A 1 90 ? 8.376 10.758 -11.648 1.00 84.69 90 LEU A C 1
ATOM 710 O O . LEU A 1 90 ? 8.912 11.532 -10.851 1.00 84.69 90 LEU A O 1
ATOM 714 N N . SER A 1 91 ? 8.920 10.474 -12.830 1.00 86.25 91 SER A N 1
ATOM 715 C CA . SER A 1 91 ? 10.148 11.115 -13.299 1.00 86.25 91 SER A CA 1
ATOM 716 C C . SER A 1 91 ? 9.973 12.620 -13.548 1.00 86.25 91 SER A C 1
ATOM 718 O O . SER A 1 91 ? 10.895 13.395 -13.291 1.00 86.25 91 SER A O 1
ATOM 720 N N . GLU A 1 92 ? 8.787 13.055 -13.978 1.00 85.69 92 GLU A N 1
ATOM 721 C CA . GLU A 1 92 ? 8.446 14.469 -14.156 1.00 85.69 92 GLU A CA 1
ATOM 722 C C . GLU A 1 92 ? 8.201 15.166 -12.814 1.00 85.69 92 GLU A C 1
ATOM 724 O O . GLU A 1 92 ? 8.684 16.282 -12.615 1.00 85.69 92 GLU A O 1
ATOM 729 N N . PHE A 1 93 ? 7.553 14.481 -11.862 1.00 82.56 93 PHE A N 1
ATOM 730 C CA . PHE A 1 93 ? 7.386 14.954 -10.482 1.00 82.56 93 PHE A CA 1
ATOM 731 C C . PHE A 1 93 ? 8.743 15.279 -9.839 1.00 82.56 93 PHE A C 1
ATOM 733 O O . PHE A 1 93 ? 8.917 16.350 -9.258 1.00 82.56 93 PHE A O 1
ATOM 740 N N . ARG A 1 94 ? 9.749 14.409 -10.014 1.00 80.25 94 ARG A N 1
ATOM 741 C CA . ARG A 1 94 ? 11.119 14.631 -9.503 1.00 80.25 94 ARG A CA 1
ATOM 742 C C . ARG A 1 94 ? 11.809 15.865 -10.092 1.00 80.25 94 ARG A C 1
ATOM 744 O O . ARG A 1 94 ? 12.756 16.364 -9.497 1.00 80.25 94 ARG A O 1
ATOM 751 N N . ARG A 1 95 ? 11.336 16.382 -11.230 1.00 87.50 95 ARG A N 1
ATOM 752 C CA . ARG A 1 95 ? 11.826 17.629 -11.841 1.00 87.50 95 ARG A CA 1
ATOM 753 C C . ARG A 1 95 ? 11.137 18.881 -11.276 1.00 87.50 95 ARG A C 1
ATOM 755 O O . ARG A 1 95 ? 11.347 19.965 -11.811 1.00 87.50 95 ARG A O 1
ATOM 762 N N . GLY A 1 96 ? 10.326 18.739 -10.220 1.00 83.12 96 GLY A N 1
ATOM 763 C CA . GLY A 1 96 ? 9.739 19.844 -9.454 1.00 83.12 96 GLY A CA 1
ATOM 764 C C . GLY A 1 96 ? 8.553 20.539 -10.125 1.00 83.12 96 GLY A C 1
ATOM 765 O O . GLY A 1 96 ? 8.313 21.710 -9.856 1.00 83.12 96 GLY A O 1
ATOM 766 N N . ARG A 1 97 ? 7.840 19.863 -11.034 1.00 79.81 97 ARG A N 1
ATOM 767 C CA . ARG A 1 97 ? 6.802 20.500 -11.868 1.00 79.81 97 ARG A CA 1
ATOM 768 C C . ARG A 1 97 ? 5.372 20.418 -11.335 1.00 79.81 97 ARG A C 1
ATOM 770 O O . ARG A 1 97 ? 4.519 21.113 -11.869 1.00 79.81 97 ARG A O 1
ATOM 777 N N . ASN A 1 98 ? 5.112 19.600 -10.324 1.00 83.31 98 ASN A N 1
ATOM 778 C CA . ASN A 1 98 ? 3.750 19.228 -9.946 1.00 83.31 98 ASN A CA 1
ATOM 779 C C . ASN A 1 98 ? 3.520 19.406 -8.438 1.00 83.31 98 ASN A C 1
ATOM 781 O O . ASN A 1 98 ? 4.464 19.290 -7.649 1.00 83.31 98 ASN A O 1
ATOM 785 N N . SER A 1 99 ? 2.270 19.653 -8.044 1.00 86.69 99 SER A N 1
ATOM 786 C CA . SER A 1 99 ? 1.882 19.851 -6.644 1.00 86.69 99 SER A CA 1
ATOM 787 C C . SER A 1 99 ? 1.577 18.530 -5.916 1.00 86.69 99 SER A C 1
ATOM 789 O O . SER A 1 99 ? 1.546 17.448 -6.508 1.00 86.69 99 SER A O 1
ATOM 791 N N . GLN A 1 100 ? 1.336 18.601 -4.603 1.00 79.44 100 GLN A N 1
ATOM 792 C CA . GLN A 1 100 ? 0.897 17.446 -3.812 1.00 79.44 100 GLN A CA 1
ATOM 793 C C . GLN A 1 100 ? -0.489 16.948 -4.258 1.00 79.44 100 GLN A C 1
ATOM 795 O O . GLN A 1 100 ? -0.750 15.744 -4.270 1.00 79.44 100 GLN A O 1
ATOM 800 N N . GLU A 1 101 ? -1.374 17.859 -4.662 1.00 81.75 101 GLU A N 1
ATOM 801 C CA . GLU A 1 101 ? -2.697 17.542 -5.200 1.00 81.75 101 GLU A CA 1
ATOM 802 C C . GLU A 1 101 ? -2.599 16.764 -6.514 1.00 81.75 101 GLU A C 1
ATOM 804 O O . GLU A 1 101 ? -3.379 15.834 -6.727 1.00 81.75 101 GLU A O 1
ATOM 809 N N . ASP A 1 102 ? -1.623 17.087 -7.369 1.00 84.56 102 ASP A N 1
ATOM 810 C CA . ASP A 1 102 ? -1.380 16.343 -8.608 1.00 84.56 102 ASP A CA 1
ATOM 811 C C . ASP A 1 102 ? -0.955 14.898 -8.320 1.00 84.56 102 ASP A C 1
ATOM 813 O O . ASP A 1 102 ? -1.415 13.974 -8.990 1.00 84.56 102 ASP A O 1
ATOM 817 N N . ILE A 1 103 ? -0.137 14.679 -7.283 1.00 81.81 103 ILE A N 1
ATOM 818 C CA . ILE A 1 103 ? 0.267 13.333 -6.846 1.00 81.81 103 ILE A CA 1
ATOM 819 C C . ILE A 1 103 ? -0.944 12.551 -6.335 1.00 81.81 103 ILE A C 1
ATOM 821 O O . ILE A 1 103 ? -1.162 11.416 -6.757 1.00 81.81 103 ILE A O 1
ATOM 825 N N . LYS A 1 104 ? -1.769 13.159 -5.474 1.00 80.44 104 LYS A N 1
ATOM 826 C CA . LYS A 1 104 ? -3.005 12.528 -4.979 1.00 80.44 104 LYS A CA 1
ATOM 827 C C . LYS A 1 104 ? -3.941 12.161 -6.131 1.00 80.44 104 LYS A C 1
ATOM 829 O O . LYS A 1 104 ? -4.430 11.037 -6.196 1.00 80.44 104 LYS A O 1
ATOM 834 N N . ARG A 1 105 ? -4.144 13.081 -7.081 1.00 84.38 105 ARG A N 1
ATOM 835 C CA . ARG A 1 105 ? -4.960 12.832 -8.278 1.00 84.38 105 ARG A CA 1
ATOM 836 C C . ARG A 1 105 ? -4.403 11.675 -9.101 1.00 84.38 105 ARG A C 1
ATOM 838 O O . ARG A 1 105 ? -5.177 10.838 -9.554 1.00 84.38 105 ARG A O 1
ATOM 845 N N . GLN A 1 106 ? -3.086 11.610 -9.271 1.00 85.50 106 GLN A N 1
ATOM 846 C CA . GLN A 1 106 ? -2.437 10.531 -10.006 1.00 85.50 106 GLN A CA 1
ATOM 847 C C . GLN A 1 106 ? -2.635 9.169 -9.329 1.00 85.50 106 GLN A C 1
ATOM 849 O O . GLN A 1 106 ? -2.914 8.179 -10.008 1.00 85.50 106 GLN A O 1
ATOM 854 N N . ILE A 1 107 ? -2.528 9.109 -7.999 1.00 83.38 107 ILE A N 1
ATOM 855 C CA . ILE A 1 107 ? -2.795 7.889 -7.224 1.00 83.38 107 ILE A CA 1
ATOM 856 C C . ILE A 1 107 ? -4.241 7.431 -7.451 1.00 83.38 107 ILE A C 1
ATOM 858 O O . ILE A 1 107 ? -4.471 6.274 -7.797 1.00 83.38 107 ILE A O 1
ATOM 862 N N . GLU A 1 108 ? -5.214 8.338 -7.354 1.00 82.69 108 GLU A N 1
ATOM 863 C CA . GLU A 1 108 ? -6.627 8.001 -7.568 1.00 82.69 108 GLU A CA 1
ATOM 864 C C . GLU A 1 108 ? -6.927 7.568 -9.011 1.00 82.69 108 GLU A C 1
ATOM 866 O O . GLU A 1 108 ? -7.632 6.583 -9.234 1.00 82.69 108 GLU A O 1
ATOM 871 N N . GLN A 1 109 ? -6.335 8.229 -10.009 1.00 87.50 109 GLN A N 1
ATOM 872 C CA . GLN A 1 109 ? -6.440 7.803 -11.409 1.00 87.50 109 GLN A CA 1
ATOM 873 C C . GLN A 1 109 ? -5.867 6.399 -11.617 1.00 87.50 109 GLN A C 1
ATOM 875 O O . GLN A 1 109 ? -6.473 5.574 -12.300 1.00 87.50 109 GLN A O 1
ATOM 880 N N . THR A 1 110 ? -4.736 6.103 -10.980 1.00 87.25 110 THR A N 1
ATOM 881 C CA . THR A 1 110 ? -4.107 4.779 -11.025 1.00 87.25 110 THR A CA 1
ATOM 882 C C . THR A 1 110 ? -5.029 3.719 -10.416 1.00 87.25 110 THR A C 1
ATOM 884 O O . THR A 1 110 ? -5.282 2.686 -11.041 1.00 87.25 110 THR A O 1
ATOM 887 N N . LYS A 1 111 ? -5.614 3.996 -9.241 1.00 86.12 111 LYS A N 1
ATOM 888 C CA . LYS A 1 111 ? -6.607 3.125 -8.587 1.00 86.12 111 LYS A CA 1
ATOM 889 C C . LYS A 1 111 ? -7.809 2.846 -9.507 1.00 86.12 111 LYS A C 1
ATOM 891 O O . LYS A 1 111 ? -8.229 1.697 -9.641 1.00 86.12 111 LYS A O 1
ATOM 896 N N . GLN A 1 112 ? -8.330 3.865 -10.195 1.00 88.12 112 GLN A N 1
ATOM 897 C CA . GLN A 1 112 ? -9.449 3.724 -11.141 1.00 88.12 112 GLN A CA 1
ATOM 898 C C . GLN A 1 112 ? -9.088 2.898 -12.385 1.00 88.12 112 GLN A C 1
ATOM 900 O O . GLN A 1 112 ? -9.888 2.078 -12.848 1.00 88.12 112 GLN A O 1
ATOM 905 N N . GLN A 1 113 ? -7.881 3.081 -12.925 1.00 91.12 113 GLN A N 1
ATOM 906 C CA . GLN A 1 113 ? -7.392 2.283 -14.049 1.00 91.12 113 GLN A CA 1
ATOM 907 C C . GLN A 1 113 ? -7.279 0.804 -13.668 1.00 91.12 113 GLN A C 1
ATOM 909 O O . GLN A 1 113 ? -7.763 -0.048 -14.413 1.00 91.12 113 GLN A O 1
ATOM 914 N N . ILE A 1 114 ? -6.727 0.496 -12.488 1.00 92.06 114 ILE A N 1
ATOM 915 C CA . ILE A 1 114 ? -6.674 -0.875 -11.957 1.00 92.06 114 ILE A CA 1
ATOM 916 C C . ILE A 1 114 ? -8.087 -1.458 -11.843 1.00 92.06 114 ILE A C 1
ATOM 918 O O . ILE A 1 114 ? -8.341 -2.549 -12.354 1.00 92.06 114 ILE A O 1
ATOM 922 N N . ALA A 1 115 ? -9.026 -0.715 -11.248 1.00 90.56 115 ALA A N 1
ATOM 923 C CA . ALA A 1 115 ? -10.412 -1.157 -11.091 1.00 90.56 115 ALA A CA 1
ATOM 924 C C . ALA A 1 115 ? -11.116 -1.445 -12.431 1.00 90.56 115 ALA A C 1
ATOM 926 O O . ALA A 1 115 ? -11.988 -2.304 -12.488 1.00 90.56 115 ALA A O 1
ATOM 927 N N . THR A 1 116 ? -10.720 -0.766 -13.512 1.00 93.25 116 THR A N 1
ATOM 928 C CA . THR A 1 116 ? -11.248 -1.003 -14.869 1.00 93.25 116 THR A CA 1
ATOM 929 C C . THR A 1 116 ? -10.625 -2.235 -15.539 1.00 93.25 116 THR A C 1
ATOM 931 O O . THR A 1 116 ? -11.234 -2.845 -16.417 1.00 93.25 116 THR A O 1
ATOM 934 N N . ILE A 1 117 ? -9.397 -2.605 -15.162 1.00 96.00 117 ILE A N 1
ATOM 935 C CA . ILE A 1 117 ? -8.694 -3.776 -15.708 1.00 96.00 117 ILE A CA 1
ATOM 936 C C . ILE A 1 117 ? -9.166 -5.067 -15.028 1.00 96.00 117 ILE A C 1
ATOM 938 O O . ILE A 1 117 ? -9.283 -6.107 -15.687 1.00 96.00 117 ILE A O 1
ATOM 942 N N . LEU A 1 118 ? -9.403 -5.019 -13.718 1.00 95.06 118 LEU A N 1
ATOM 943 C CA . LEU A 1 118 ? -9.815 -6.172 -12.923 1.00 95.06 118 LEU A CA 1
ATOM 944 C C . LEU A 1 118 ? -11.320 -6.432 -13.053 1.00 95.06 118 LEU A C 1
ATOM 946 O O . LEU A 1 118 ? -12.136 -5.516 -13.075 1.00 95.06 118 LEU A O 1
ATOM 950 N N . GLN A 1 119 ? -11.707 -7.706 -13.100 1.00 95.81 119 GLN A N 1
ATOM 951 C CA . GLN A 1 119 ? -13.113 -8.087 -12.960 1.00 95.81 119 GLN A CA 1
ATOM 952 C C . GLN A 1 119 ? -13.603 -7.794 -11.532 1.00 95.81 119 GLN A C 1
ATOM 954 O O . GLN A 1 119 ? -12.789 -7.826 -10.609 1.00 95.81 119 GLN A O 1
ATOM 959 N N . PRO A 1 120 ? -14.918 -7.618 -11.293 1.00 93.31 120 PRO A N 1
ATOM 960 C CA . PRO A 1 120 ? -15.436 -7.299 -9.959 1.00 93.31 120 PRO A CA 1
ATOM 961 C C . PRO A 1 120 ? -14.952 -8.245 -8.848 1.00 93.31 120 PRO A C 1
ATOM 963 O O . PRO A 1 120 ? -14.458 -7.777 -7.829 1.00 93.31 120 PRO A O 1
ATOM 966 N N . LYS A 1 121 ? -14.986 -9.566 -9.084 1.00 95.19 121 LYS A N 1
ATOM 967 C CA . LYS A 1 121 ? -14.484 -10.568 -8.124 1.00 95.19 121 LYS A CA 1
ATOM 968 C C . LYS A 1 121 ? -12.969 -10.491 -7.904 1.00 95.19 121 LYS A C 1
ATOM 970 O O . LYS A 1 121 ? -12.500 -10.722 -6.799 1.00 95.19 121 LYS A O 1
ATOM 975 N N . GLN A 1 122 ? -12.201 -10.172 -8.949 1.00 96.62 122 GLN A N 1
ATOM 976 C CA . GLN A 1 122 ? -10.749 -9.993 -8.833 1.00 96.62 122 GLN A CA 1
ATOM 977 C C . GLN A 1 122 ? -10.423 -8.729 -8.039 1.00 96.62 122 GLN A C 1
ATOM 979 O O . GLN A 1 122 ? -9.500 -8.738 -7.240 1.00 96.62 122 GLN A O 1
ATOM 984 N N . LEU A 1 123 ? -11.178 -7.648 -8.243 1.00 93.69 123 LEU A N 1
ATOM 985 C CA . LEU A 1 123 ? -11.001 -6.397 -7.513 1.00 93.69 123 LEU A CA 1
ATOM 986 C C . LEU A 1 123 ? -11.342 -6.552 -6.026 1.00 93.69 123 LEU A C 1
ATOM 988 O O . LEU A 1 123 ? -10.628 -6.015 -5.188 1.00 93.69 123 LEU A O 1
ATOM 992 N N . GLU A 1 124 ? -12.407 -7.289 -5.706 1.00 90.88 124 GLU A N 1
ATOM 993 C CA . GLU A 1 124 ? -12.758 -7.653 -4.329 1.00 90.88 124 GLU A CA 1
ATOM 994 C C . GLU A 1 124 ? -11.635 -8.463 -3.676 1.00 90.88 124 GLU A C 1
ATOM 996 O O . GLU A 1 124 ? -11.066 -8.016 -2.683 1.00 90.88 124 GLU A O 1
ATOM 1001 N N . ARG A 1 125 ? -11.203 -9.560 -4.309 1.00 94.94 125 ARG A N 1
ATOM 1002 C CA . ARG A 1 125 ? -10.089 -10.369 -3.798 1.00 94.94 125 ARG A CA 1
ATOM 1003 C C . ARG A 1 125 ? -8.789 -9.571 -3.671 1.00 94.94 125 ARG A C 1
ATOM 1005 O O . ARG A 1 125 ? -8.026 -9.746 -2.731 1.00 94.94 125 ARG A O 1
ATOM 1012 N N . PHE A 1 126 ? -8.527 -8.655 -4.596 1.00 93.94 126 PHE A N 1
ATOM 1013 C CA . PHE A 1 126 ? -7.343 -7.806 -4.537 1.00 93.94 126 PHE A CA 1
ATOM 1014 C C . PHE A 1 126 ? -7.368 -6.838 -3.343 1.00 93.94 126 PHE A C 1
ATOM 1016 O O . PHE A 1 126 ? -6.316 -6.547 -2.781 1.00 93.94 126 PHE A O 1
ATOM 1023 N N . ARG A 1 127 ? -8.549 -6.370 -2.915 1.00 90.62 127 ARG A N 1
ATOM 1024 C CA . ARG A 1 127 ? -8.698 -5.556 -1.694 1.00 90.62 127 ARG A CA 1
ATOM 1025 C C . ARG A 1 127 ? -8.384 -6.342 -0.437 1.00 90.62 127 ARG A C 1
ATOM 1027 O O . ARG A 1 127 ? -7.685 -5.819 0.420 1.00 90.62 127 ARG A O 1
ATOM 1034 N N . GLU A 1 128 ? -8.879 -7.570 -0.359 1.00 90.88 128 GLU A N 1
ATOM 1035 C CA . GLU A 1 128 ? -8.580 -8.495 0.736 1.00 90.88 128 GLU A CA 1
ATOM 1036 C C . GLU A 1 128 ? -7.064 -8.705 0.850 1.00 90.88 128 GLU A C 1
ATOM 1038 O O . GLU A 1 128 ? -6.479 -8.494 1.908 1.00 90.88 128 GLU A O 1
ATOM 1043 N N . ILE A 1 129 ? -6.402 -8.997 -0.275 1.00 92.50 129 ILE A N 1
ATOM 1044 C CA . ILE A 1 129 ? -4.943 -9.163 -0.331 1.00 92.50 129 ILE A CA 1
ATOM 1045 C C . ILE A 1 129 ? -4.219 -7.875 0.088 1.00 92.50 129 ILE A C 1
ATOM 1047 O O . ILE A 1 129 ? -3.292 -7.929 0.894 1.00 92.50 129 ILE A O 1
ATOM 1051 N N . LEU A 1 130 ? -4.632 -6.709 -0.425 1.00 89.50 130 LEU A N 1
ATOM 1052 C CA . LEU A 1 130 ? -4.060 -5.419 -0.021 1.00 89.50 130 LEU A CA 1
ATOM 1053 C C . LEU A 1 130 ? -4.182 -5.200 1.487 1.00 89.50 130 LEU A C 1
ATOM 1055 O O . LEU A 1 130 ? -3.226 -4.746 2.113 1.00 89.50 130 LEU A O 1
ATOM 1059 N N . LEU A 1 131 ? -5.340 -5.531 2.058 1.00 88.81 131 LEU A N 1
ATOM 1060 C CA . LEU A 1 131 ? -5.604 -5.379 3.479 1.00 88.81 131 LEU A CA 1
ATOM 1061 C C . LEU A 1 131 ? -4.708 -6.294 4.318 1.00 88.81 131 LEU A C 1
ATOM 1063 O O . LEU A 1 131 ? -4.129 -5.837 5.297 1.00 88.81 131 LEU A O 1
ATOM 1067 N N . GLN A 1 132 ? -4.529 -7.549 3.911 1.00 89.94 132 GLN A N 1
ATOM 1068 C CA . GLN A 1 132 ? -3.664 -8.500 4.614 1.00 89.94 132 GLN A CA 1
ATOM 1069 C C . GLN A 1 132 ? -2.179 -8.118 4.522 1.00 89.94 132 GLN A C 1
ATOM 1071 O O . GLN A 1 132 ? -1.454 -8.168 5.515 1.00 89.94 132 GLN A O 1
ATOM 1076 N N . VAL A 1 133 ? -1.720 -7.682 3.345 1.00 87.44 133 VAL A N 1
ATOM 1077 C CA . VAL A 1 133 ? -0.306 -7.344 3.104 1.00 87.44 133 VAL A CA 1
ATOM 1078 C C . VAL A 1 133 ? 0.074 -6.018 3.766 1.00 87.44 133 VAL A C 1
ATOM 1080 O O . VAL A 1 133 ? 1.121 -5.907 4.413 1.00 87.44 133 VAL A O 1
ATOM 1083 N N . ASN A 1 134 ? -0.776 -4.999 3.638 1.00 82.94 134 ASN A N 1
ATOM 1084 C CA . ASN A 1 134 ? -0.472 -3.651 4.124 1.00 82.94 134 ASN A CA 1
ATOM 1085 C C . ASN A 1 134 ? -0.994 -3.391 5.535 1.00 82.94 134 ASN A C 1
ATOM 1087 O O . ASN A 1 134 ? -0.520 -2.469 6.210 1.00 82.94 134 ASN A O 1
ATOM 1091 N N . GLY A 1 135 ? -1.910 -4.229 6.008 1.00 85.06 135 GLY A N 1
ATOM 1092 C CA . GLY A 1 135 ? -2.777 -3.921 7.128 1.00 85.06 135 GLY A CA 1
ATOM 1093 C C . GLY A 1 135 ? -3.867 -2.938 6.751 1.00 85.06 135 GLY A C 1
ATOM 1094 O O . GLY A 1 135 ? -3.858 -2.299 5.696 1.00 85.06 135 GLY A O 1
ATOM 1095 N N . TRP A 1 136 ? -4.782 -2.763 7.692 1.00 83.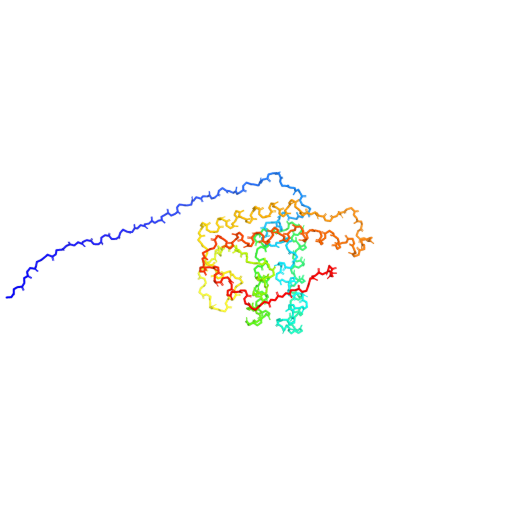69 136 TRP A N 1
ATOM 1096 C CA . TRP A 1 136 ? -5.739 -1.682 7.627 1.00 83.69 136 TRP A CA 1
ATOM 1097 C C . TRP A 1 136 ? -5.050 -0.342 7.848 1.00 83.69 136 TRP A C 1
ATOM 1099 O O . TRP A 1 136 ? -4.403 -0.119 8.876 1.00 83.69 136 TRP A O 1
ATOM 1109 N N . THR A 1 137 ? -5.225 0.560 6.891 1.00 74.00 137 THR A N 1
ATOM 1110 C CA . THR A 1 137 ? -4.952 1.975 7.081 1.00 74.00 137 THR A CA 1
ATOM 1111 C C . THR A 1 137 ? -6.274 2.734 6.997 1.00 74.00 137 THR A C 1
ATOM 1113 O O . THR A 1 137 ? -7.080 2.490 6.093 1.00 74.00 137 THR A O 1
ATOM 1116 N N . PRO A 1 138 ? -6.521 3.677 7.915 1.00 69.75 138 PRO A N 1
ATOM 1117 C CA . PRO A 1 138 ? -7.591 4.647 7.773 1.00 69.75 138 PRO A CA 1
ATOM 1118 C C . PRO A 1 138 ? -7.158 5.652 6.703 1.00 69.75 138 PRO A C 1
ATOM 1120 O O . PRO A 1 138 ? -6.803 6.787 7.013 1.00 69.75 138 PRO A O 1
ATOM 1123 N N . GLU A 1 139 ? -7.063 5.234 5.438 1.00 64.62 139 GLU A N 1
ATOM 1124 C CA . GLU A 1 139 ? -6.829 6.211 4.379 1.00 64.62 139 GLU A CA 1
ATOM 1125 C C . GLU A 1 139 ? -7.962 7.240 4.399 1.00 64.62 139 GLU A C 1
ATOM 1127 O O . GLU A 1 139 ? -9.125 6.913 4.643 1.00 64.62 139 GLU A O 1
ATOM 1132 N N . SER A 1 140 ? -7.533 8.489 4.226 1.00 42.97 140 SER A N 1
ATOM 1133 C CA . SER A 1 140 ? -8.168 9.738 4.629 1.00 42.97 140 SER A CA 1
ATOM 1134 C C . SER A 1 140 ? -9.674 9.813 4.365 1.00 42.97 140 SER A C 1
ATOM 1136 O O . SER A 1 140 ? -10.154 9.223 3.391 1.00 42.97 140 SER A O 1
ATOM 1138 N N . PRO A 1 141 ? -10.424 10.587 5.181 1.00 37.09 141 PRO A N 1
ATOM 1139 C CA . PRO A 1 141 ? -11.827 10.869 4.903 1.00 37.09 141 PRO A CA 1
ATOM 1140 C C . PRO A 1 141 ? -11.987 11.243 3.426 1.00 37.09 141 PRO A C 1
ATOM 1142 O O . PRO A 1 141 ? -11.118 11.936 2.883 1.00 37.09 141 PRO A O 1
ATOM 1145 N N . PRO A 1 142 ? -13.070 10.811 2.761 1.00 41.12 142 PRO A N 1
ATOM 1146 C CA . PRO A 1 142 ? -13.398 11.291 1.431 1.00 41.12 142 PRO A CA 1
ATOM 1147 C C . PRO A 1 142 ? -13.802 12.769 1.544 1.00 41.12 142 PRO A C 1
ATOM 1149 O O . PRO A 1 142 ? -14.976 13.130 1.475 1.00 41.12 142 PRO A O 1
ATOM 1152 N N . GLU A 1 143 ? -12.832 13.649 1.782 1.00 33.50 143 GLU A N 1
ATOM 1153 C CA . GLU A 1 143 ? -12.999 15.086 1.671 1.00 33.50 143 GLU A CA 1
ATOM 1154 C C . GLU A 1 143 ? -13.281 15.353 0.195 1.00 33.50 143 GLU A C 1
ATOM 1156 O O . GLU A 1 143 ? -12.393 15.289 -0.655 1.00 33.50 143 GLU A O 1
ATOM 1161 N N . ASN A 1 144 ? -14.566 15.586 -0.083 1.00 37.28 144 ASN A N 1
ATOM 1162 C CA . ASN A 1 144 ? -15.252 15.561 -1.377 1.00 37.28 144 ASN A CA 1
ATOM 1163 C C . ASN A 1 144 ? -15.983 14.253 -1.727 1.00 37.28 144 ASN A C 1
ATOM 1165 O O . ASN A 1 144 ? -16.004 13.836 -2.883 1.00 37.28 144 ASN A O 1
ATOM 1169 N N . LEU A 1 145 ? -16.791 13.736 -0.795 1.00 36.81 145 LEU A N 1
ATOM 1170 C CA . LEU A 1 145 ? -18.156 13.303 -1.136 1.00 36.81 145 LEU A CA 1
ATOM 1171 C C . LEU A 1 145 ? -18.987 14.512 -1.617 1.00 36.81 145 LEU A C 1
ATOM 1173 O O . LEU A 1 145 ? -20.006 14.876 -1.031 1.00 36.81 145 LEU A O 1
ATOM 1177 N N . VAL A 1 146 ? -18.566 15.157 -2.711 1.00 33.44 146 VAL A N 1
ATOM 1178 C CA . VAL A 1 146 ? -19.533 15.852 -3.559 1.00 33.44 146 VAL A CA 1
ATOM 1179 C C . VAL A 1 146 ? -20.477 14.756 -4.018 1.00 33.44 146 VAL A C 1
ATOM 1181 O O . VAL A 1 146 ? -20.028 13.748 -4.553 1.00 33.44 146 VAL A O 1
ATOM 1184 N N . SER A 1 147 ? -21.760 14.931 -3.718 1.00 36.72 147 SER A N 1
ATOM 1185 C CA . SER A 1 147 ? -22.860 13.998 -3.939 1.00 36.72 147 SER A CA 1
ATOM 1186 C C . SER A 1 147 ? -23.021 13.582 -5.403 1.00 36.72 147 SER A C 1
ATOM 1188 O O . SER A 1 147 ? -24.014 13.913 -6.052 1.00 36.72 147 SER A O 1
ATOM 1190 N N . ILE A 1 148 ? -22.080 12.817 -5.942 1.00 39.28 148 ILE A N 1
ATOM 1191 C CA . ILE A 1 148 ? -22.344 12.047 -7.136 1.00 39.28 148 ILE A CA 1
ATOM 1192 C C . ILE A 1 148 ? -23.175 10.873 -6.637 1.00 39.28 148 ILE A C 1
ATOM 1194 O O . ILE A 1 148 ? -22.690 10.002 -5.920 1.00 39.28 148 ILE A O 1
ATOM 1198 N N . LYS A 1 149 ? -24.465 10.887 -6.983 1.00 39.31 149 LYS A N 1
ATOM 1199 C CA . LYS A 1 149 ? -25.311 9.691 -7.046 1.00 39.31 149 LYS A CA 1
ATOM 1200 C C . LYS A 1 149 ? -24.696 8.739 -8.076 1.00 39.31 149 LYS A C 1
ATOM 1202 O O . LYS A 1 149 ? -25.215 8.591 -9.175 1.00 39.31 149 LYS A O 1
ATOM 1207 N N . GLN A 1 150 ? -23.517 8.225 -7.772 1.00 38.69 150 GLN A N 1
ATOM 1208 C CA . GLN A 1 150 ? -22.778 7.323 -8.619 1.00 38.69 150 GLN A CA 1
ATOM 1209 C C . GLN A 1 150 ? -23.180 5.934 -8.170 1.00 38.69 150 GLN A C 1
ATOM 1211 O O . GLN A 1 150 ? -23.060 5.572 -7.000 1.00 38.69 150 GLN A O 1
ATOM 1216 N N . ASP A 1 151 ? -23.782 5.233 -9.118 1.00 42.06 151 ASP A N 1
ATOM 1217 C CA . ASP A 1 151 ? -24.193 3.850 -9.020 1.00 42.06 151 ASP A CA 1
ATOM 1218 C C . ASP A 1 151 ? -23.136 3.014 -8.292 1.00 42.06 151 ASP A C 1
ATOM 1220 O O . ASP A 1 151 ? -21.934 3.252 -8.426 1.00 42.06 151 ASP A O 1
ATOM 1224 N N . PHE A 1 152 ? -23.589 1.979 -7.583 1.00 40.53 152 PHE A N 1
ATOM 1225 C CA . PHE A 1 152 ? -22.790 0.960 -6.881 1.00 40.53 152 PHE A CA 1
ATOM 1226 C C . PHE A 1 152 ? -21.673 0.290 -7.725 1.00 40.53 152 PHE A C 1
ATOM 1228 O O . PHE A 1 152 ? -20.990 -0.616 -7.256 1.00 40.53 152 PHE A O 1
ATOM 1235 N N . THR A 1 153 ? -21.466 0.715 -8.972 1.00 43.22 153 THR A N 1
ATOM 1236 C CA . THR A 1 153 ? -20.378 0.325 -9.864 1.00 43.22 153 THR A CA 1
ATOM 1237 C C . THR A 1 153 ? -19.115 1.176 -9.720 1.00 43.22 153 THR A C 1
ATOM 1239 O O . THR A 1 153 ? -18.064 0.739 -10.189 1.00 43.22 153 THR A O 1
ATOM 1242 N N . SER A 1 154 ? -19.149 2.358 -9.081 1.00 41.91 154 SER A N 1
ATOM 1243 C CA . SER A 1 154 ? -17.920 3.084 -8.718 1.00 41.91 154 SER A CA 1
ATOM 1244 C C . SER A 1 154 ? -17.295 2.426 -7.489 1.00 41.91 154 SER A C 1
ATOM 1246 O O . SER A 1 154 ? -17.382 2.911 -6.365 1.00 41.91 154 SER A O 1
ATOM 1248 N N . SER A 1 155 ? -16.710 1.258 -7.735 1.00 47.84 155 SER A N 1
ATOM 1249 C CA . SER A 1 155 ? -15.971 0.434 -6.792 1.00 47.84 155 SER A CA 1
ATOM 1250 C C . SER A 1 155 ? -14.662 1.150 -6.432 1.00 47.84 155 SER A C 1
ATOM 1252 O O . SER A 1 155 ? -13.587 0.784 -6.906 1.00 47.84 155 SER A O 1
ATOM 1254 N N . THR A 1 156 ? -14.744 2.224 -5.646 1.00 54.47 156 THR A N 1
ATOM 1255 C CA . THR A 1 156 ? -13.566 2.894 -5.089 1.00 54.47 156 THR A CA 1
ATOM 1256 C C . THR A 1 156 ? -12.953 2.005 -4.008 1.00 54.47 156 THR A C 1
ATOM 1258 O O . THR A 1 156 ? -13.651 1.270 -3.314 1.00 54.47 156 THR A O 1
ATOM 1261 N N . LEU A 1 157 ? -11.626 2.025 -3.877 1.00 57.62 157 LEU A N 1
ATOM 1262 C CA . LEU A 1 157 ? -10.868 1.254 -2.876 1.00 57.62 157 LEU A CA 1
ATOM 1263 C C . LEU A 1 157 ? -11.008 1.831 -1.447 1.00 57.62 157 LEU A C 1
ATOM 1265 O O . LEU A 1 157 ? -10.121 1.655 -0.621 1.00 57.62 157 LEU A O 1
ATOM 1269 N N . SER A 1 158 ? -12.081 2.570 -1.167 1.00 60.53 158 SER A N 1
ATOM 1270 C CA . SER A 1 158 ? -12.279 3.292 0.092 1.00 60.53 158 SER A CA 1
ATOM 1271 C C . SER A 1 158 ? -12.677 2.343 1.229 1.00 60.53 158 SER A C 1
ATOM 1273 O O . SER A 1 158 ? -13.392 1.366 1.005 1.00 60.53 158 SER A O 1
ATOM 1275 N N . SER A 1 159 ? -12.237 2.648 2.455 1.00 67.31 159 SER A N 1
ATOM 1276 C CA . SER A 1 159 ? -12.551 1.850 3.647 1.00 67.31 159 SER A CA 1
ATOM 1277 C C . SER A 1 159 ? -14.065 1.851 3.926 1.00 67.31 159 SER A C 1
ATOM 1279 O O . SER A 1 159 ? -14.665 2.923 4.010 1.00 67.31 159 SER A O 1
ATOM 1281 N N . PRO A 1 160 ? -14.704 0.684 4.114 1.00 76.19 160 PRO A N 1
ATOM 1282 C CA . PRO A 1 160 ? -16.123 0.593 4.478 1.00 76.19 160 PRO A CA 1
ATOM 1283 C C . PRO A 1 160 ? -16.384 0.895 5.966 1.00 76.19 160 PRO A C 1
ATOM 1285 O O . PRO A 1 160 ? -17.536 0.928 6.395 1.00 76.19 160 PRO A O 1
ATOM 1288 N N . ILE A 1 161 ? -15.330 1.105 6.760 1.00 85.94 161 ILE A N 1
ATOM 1289 C CA . ILE A 1 161 ? -15.416 1.401 8.191 1.00 85.94 161 ILE A CA 1
ATOM 1290 C C . ILE A 1 161 ? -15.589 2.910 8.373 1.00 85.94 161 ILE A C 1
ATOM 1292 O O . ILE A 1 161 ? -14.682 3.685 8.076 1.00 85.94 161 ILE A O 1
ATOM 1296 N N . GLN A 1 162 ? -16.750 3.326 8.880 1.00 88.38 162 GLN A N 1
ATOM 1297 C CA . GLN A 1 162 ? -17.003 4.720 9.255 1.00 88.38 162 GLN A CA 1
ATOM 1298 C C . GLN A 1 162 ? -16.319 5.017 10.587 1.00 88.38 162 GLN A C 1
ATOM 1300 O O . GLN A 1 162 ? -16.606 4.334 11.565 1.00 88.38 162 GLN A O 1
ATOM 1305 N N . LEU A 1 163 ? -15.442 6.019 10.632 1.00 87.50 163 LEU A N 1
ATOM 1306 C CA . LEU A 1 163 ? -14.725 6.432 11.842 1.00 87.50 163 LEU A CA 1
ATOM 1307 C C . LEU A 1 163 ? -15.399 7.651 12.477 1.00 87.50 163 LEU A C 1
ATOM 1309 O O . LEU A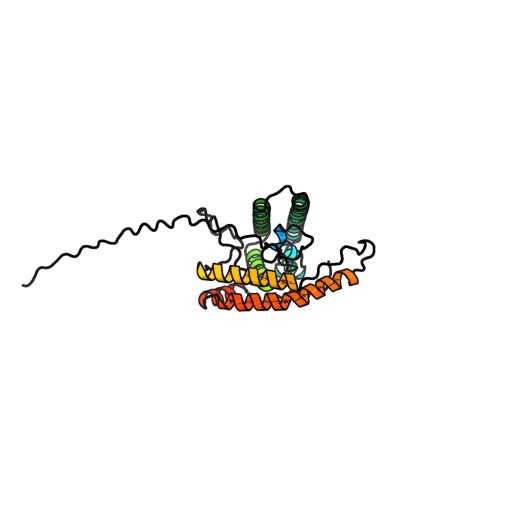 1 163 ? -15.891 8.531 11.770 1.00 87.50 163 LEU A O 1
ATOM 1313 N N . THR A 1 164 ? -15.405 7.727 13.808 1.00 91.75 164 THR A N 1
ATOM 1314 C CA . THR A 1 164 ? -15.764 8.974 14.501 1.00 91.75 164 THR A CA 1
ATOM 1315 C C . THR A 1 164 ? -14.634 10.005 14.357 1.00 91.75 164 THR A C 1
ATOM 1317 O O . THR A 1 164 ? -13.487 9.619 14.114 1.00 91.75 164 THR A O 1
ATOM 1320 N N . PRO A 1 165 ? -14.904 11.313 14.543 1.00 90.81 165 PRO A N 1
ATOM 1321 C CA . PRO A 1 165 ? -13.848 12.328 14.526 1.00 90.81 165 PRO A CA 1
ATOM 1322 C C . PRO A 1 165 ? -12.718 12.039 15.525 1.00 90.81 165 PRO A C 1
ATOM 1324 O O . PRO A 1 165 ? -11.550 12.158 15.177 1.00 90.81 165 PRO A O 1
ATOM 1327 N N . GLU A 1 166 ? -13.067 11.577 16.729 1.00 93.62 166 GLU A N 1
ATOM 1328 C CA . GLU A 1 166 ? -12.104 11.188 17.767 1.00 93.62 166 GLU A CA 1
ATOM 1329 C C . GLU A 1 166 ? -11.250 9.984 17.338 1.00 93.62 166 GLU A C 1
ATOM 1331 O O . GLU A 1 166 ? -10.036 9.981 17.517 1.00 93.62 166 GLU A O 1
ATOM 1336 N N . GLN A 1 167 ? -11.856 8.965 16.719 1.00 93.75 167 GLN A N 1
ATOM 1337 C CA . GLN A 1 167 ? -11.102 7.827 16.185 1.00 93.75 167 GLN A CA 1
ATOM 1338 C C . GLN A 1 167 ? -10.139 8.258 15.082 1.00 93.75 167 GLN A C 1
ATOM 1340 O O . GLN A 1 167 ? -9.002 7.797 15.051 1.00 93.75 167 GLN A O 1
ATOM 1345 N N . GLN A 1 168 ? -10.587 9.136 14.183 1.00 89.81 168 GLN A N 1
ATOM 1346 C CA . GLN A 1 168 ? -9.762 9.654 13.099 1.00 89.81 168 GLN A CA 1
ATOM 1347 C C . GLN A 1 168 ? -8.558 10.444 13.633 1.00 89.81 168 GLN A C 1
ATOM 1349 O O . GLN A 1 168 ? -7.446 10.228 13.155 1.00 89.81 168 GLN A O 1
ATOM 1354 N N . GLU A 1 169 ? -8.764 11.305 14.633 1.00 88.38 169 GLU A N 1
ATOM 1355 C CA . GLU A 1 169 ? -7.693 12.050 15.309 1.00 88.38 169 GLU A CA 1
ATOM 1356 C C . GLU A 1 169 ? -6.690 11.097 15.977 1.00 88.38 169 GLU A C 1
ATOM 1358 O O . GLU A 1 169 ? -5.501 11.139 15.663 1.00 88.38 169 GLU A O 1
ATOM 1363 N N . ASN A 1 170 ? -7.167 10.146 16.788 1.00 91.69 170 ASN A N 1
ATOM 1364 C CA . ASN A 1 170 ? -6.309 9.160 17.456 1.00 91.69 170 ASN A CA 1
ATOM 1365 C C . ASN A 1 170 ? -5.489 8.321 16.462 1.00 91.69 170 ASN A C 1
ATOM 1367 O O . ASN A 1 170 ? -4.319 8.016 16.698 1.00 91.69 170 ASN A O 1
ATOM 1371 N N . LEU A 1 171 ? -6.091 7.937 15.334 1.00 89.12 171 LEU A N 1
ATOM 1372 C CA . LEU A 1 171 ? -5.406 7.186 14.284 1.00 89.12 171 LEU A CA 1
ATOM 1373 C C . LEU A 1 171 ? -4.371 8.032 13.538 1.00 89.12 171 LEU A C 1
ATOM 1375 O O . LEU A 1 171 ? -3.320 7.508 13.164 1.00 89.12 171 LEU A O 1
ATOM 1379 N N . GLN A 1 172 ? -4.649 9.319 13.330 1.00 86.38 172 GLN A N 1
ATOM 1380 C CA . GLN A 1 172 ? -3.710 10.258 12.728 1.00 86.38 172 GLN A CA 1
ATOM 1381 C C . GLN A 1 172 ? -2.496 10.484 13.637 1.00 86.38 172 GLN A C 1
ATOM 1383 O O . GLN A 1 172 ? -1.361 10.439 13.156 1.00 86.38 172 GLN A O 1
ATOM 1388 N N . ASP A 1 173 ? -2.711 10.662 14.939 1.00 89.12 173 ASP A N 1
ATOM 1389 C CA . ASP A 1 173 ? -1.633 10.796 15.923 1.00 89.12 173 ASP A CA 1
ATOM 1390 C C . ASP A 1 173 ? -0.777 9.527 15.982 1.00 89.12 173 ASP A C 1
ATOM 1392 O O . ASP A 1 173 ? 0.453 9.585 15.867 1.00 89.12 173 ASP A O 1
ATOM 1396 N N . LEU A 1 174 ? -1.428 8.362 16.046 1.00 90.69 174 LEU A N 1
ATOM 1397 C CA . LEU A 1 174 ? -0.765 7.061 16.009 1.00 90.69 174 LEU A CA 1
ATOM 1398 C C . LEU A 1 174 ? 0.057 6.875 14.719 1.00 90.69 174 LEU A C 1
ATOM 1400 O O . LEU A 1 174 ? 1.173 6.344 14.750 1.00 90.69 174 LEU A O 1
ATOM 1404 N N . GLN A 1 175 ? -0.459 7.329 13.574 1.00 87.50 175 GLN A N 1
ATOM 1405 C CA . GLN A 1 175 ? 0.256 7.289 12.300 1.00 87.50 175 GLN A CA 1
ATOM 1406 C C . GLN A 1 175 ? 1.503 8.187 12.318 1.00 87.50 175 GLN A C 1
ATOM 1408 O O . GLN A 1 175 ? 2.570 7.749 11.881 1.00 87.50 175 GLN A O 1
ATOM 1413 N N . GLN A 1 176 ? 1.403 9.416 12.833 1.00 85.81 176 GLN A N 1
ATOM 1414 C CA . GLN A 1 176 ? 2.542 10.337 12.941 1.00 85.81 176 GLN A CA 1
ATOM 1415 C C . GLN A 1 176 ? 3.628 9.787 13.872 1.00 85.81 176 GLN A C 1
ATOM 1417 O O . GLN A 1 176 ? 4.821 9.839 13.548 1.00 85.81 176 GLN A O 1
ATOM 1422 N N . GLU A 1 177 ? 3.233 9.217 15.013 1.00 91.19 177 GLU A N 1
ATOM 1423 C CA . GLU A 1 177 ? 4.159 8.556 15.931 1.00 91.19 177 GLU A CA 1
ATOM 1424 C C . GLU A 1 177 ? 4.861 7.372 15.254 1.00 91.19 177 GLU A C 1
ATOM 1426 O O . GLU A 1 177 ? 6.089 7.248 15.310 1.00 91.19 177 GLU A O 1
ATOM 1431 N N . THR A 1 178 ? 4.100 6.541 14.543 1.00 88.62 178 THR A N 1
ATOM 1432 C CA . THR A 1 178 ? 4.622 5.396 13.789 1.00 88.62 178 THR A CA 1
ATOM 1433 C C . THR A 1 178 ? 5.623 5.840 12.727 1.00 88.62 178 THR A C 1
ATOM 1435 O O . THR A 1 178 ? 6.719 5.287 12.647 1.00 88.62 178 THR A O 1
ATOM 1438 N N . GLN A 1 179 ? 5.311 6.882 11.955 1.00 85.50 179 GLN A N 1
ATOM 1439 C CA . GLN A 1 179 ? 6.205 7.441 10.937 1.00 85.50 179 GLN A CA 1
ATOM 1440 C C . GLN A 1 179 ? 7.510 7.964 11.556 1.00 85.50 179 GLN A C 1
ATOM 1442 O O . GLN A 1 179 ? 8.600 7.719 11.028 1.00 85.50 179 GLN A O 1
ATOM 1447 N N . LYS A 1 180 ? 7.423 8.639 12.710 1.00 88.56 180 LYS A N 1
ATOM 1448 C CA . LYS A 1 180 ? 8.593 9.087 13.478 1.00 88.56 180 LYS A CA 1
ATOM 1449 C C . LYS A 1 180 ? 9.433 7.904 13.956 1.00 88.56 180 LYS A C 1
ATOM 1451 O O . LYS A 1 180 ? 10.659 7.973 13.879 1.00 88.56 180 LYS A O 1
ATOM 1456 N N . ASN A 1 181 ? 8.799 6.832 14.428 1.00 89.81 181 ASN A N 1
ATOM 1457 C CA . ASN A 1 181 ? 9.486 5.617 14.857 1.00 89.81 181 ASN A CA 1
ATOM 1458 C C . ASN A 1 181 ? 10.176 4.927 13.679 1.00 89.81 181 ASN A C 1
ATOM 1460 O O . ASN A 1 181 ? 11.378 4.702 13.755 1.00 89.81 181 ASN A O 1
ATOM 1464 N N . ILE A 1 182 ? 9.488 4.714 12.556 1.00 87.62 182 ILE A N 1
ATOM 1465 C CA . ILE A 1 182 ? 10.089 4.179 11.323 1.00 87.62 182 ILE A CA 1
ATOM 1466 C C . ILE A 1 182 ? 11.316 5.000 10.913 1.00 87.62 182 ILE A C 1
ATOM 1468 O O . ILE A 1 182 ? 12.380 4.439 10.666 1.00 87.62 182 ILE A O 1
ATOM 1472 N N . GLY A 1 183 ? 11.209 6.332 10.916 1.00 86.94 183 GLY A N 1
ATOM 1473 C CA . GLY A 1 183 ? 12.315 7.222 10.559 1.00 86.94 183 GLY A CA 1
ATOM 1474 C C . GLY A 1 183 ? 13.550 7.122 11.465 1.00 86.94 183 GLY A C 1
ATOM 1475 O O . GLY A 1 183 ? 14.623 7.536 11.038 1.00 86.94 183 GLY A O 1
ATOM 1476 N N . ARG A 1 184 ? 13.425 6.582 12.688 1.00 89.75 184 ARG A N 1
ATOM 1477 C CA . ARG A 1 184 ? 14.559 6.328 13.599 1.00 89.75 184 ARG A CA 1
ATOM 1478 C C . ARG A 1 184 ? 15.308 5.036 13.276 1.00 89.75 184 ARG A C 1
ATOM 1480 O O . ARG A 1 184 ? 16.493 4.956 13.578 1.00 89.75 184 ARG A O 1
ATOM 1487 N N . TYR A 1 185 ? 14.624 4.043 12.710 1.00 88.31 185 TYR A N 1
ATOM 1488 C CA . TYR A 1 185 ? 15.189 2.716 12.431 1.00 88.31 185 TYR A CA 1
ATOM 1489 C C . TYR A 1 185 ? 15.522 2.497 10.957 1.00 88.31 185 TYR A C 1
ATOM 1491 O O . TYR A 1 185 ? 16.298 1.604 10.625 1.00 88.31 185 TYR A O 1
ATOM 1499 N N . PHE A 1 186 ? 14.953 3.305 10.066 1.00 86.19 186 PHE A N 1
ATOM 1500 C CA . PHE A 1 186 ? 15.283 3.246 8.656 1.00 86.19 186 PHE A CA 1
ATOM 1501 C C . PHE A 1 186 ? 16.691 3.796 8.415 1.00 86.19 186 PHE A C 1
ATOM 1503 O O . PHE A 1 186 ? 16.990 4.952 8.720 1.00 86.19 186 PHE A O 1
ATOM 1510 N N . THR A 1 187 ? 17.529 2.974 7.795 1.00 84.56 187 THR A N 1
ATOM 1511 C CA . THR A 1 187 ? 18.875 3.333 7.354 1.00 84.56 187 THR A CA 1
ATOM 1512 C C . THR A 1 187 ? 18.882 3.423 5.828 1.00 84.56 187 THR A C 1
ATOM 1514 O O . THR A 1 187 ? 18.680 2.402 5.164 1.00 84.56 187 THR A O 1
ATOM 1517 N N . PRO A 1 188 ? 19.071 4.612 5.229 1.00 80.25 188 PRO A N 1
ATOM 1518 C CA . PRO A 1 188 ? 19.149 4.715 3.778 1.00 80.25 188 PRO A CA 1
ATOM 1519 C C . PRO A 1 188 ? 20.364 3.937 3.249 1.00 80.25 188 PRO A C 1
ATOM 1521 O O . PRO A 1 188 ? 21.382 3.860 3.942 1.00 80.25 188 PRO A O 1
ATOM 1524 N N . PRO A 1 189 ? 20.287 3.369 2.033 1.00 74.19 189 PRO A N 1
ATOM 1525 C CA . PRO A 1 189 ? 21.460 2.787 1.391 1.00 74.19 189 PRO A CA 1
ATOM 1526 C C . PRO A 1 189 ? 22.554 3.851 1.219 1.00 74.19 189 PRO A C 1
ATOM 1528 O O . PRO A 1 189 ? 22.250 5.025 0.987 1.00 74.19 189 PRO A O 1
ATOM 1531 N N . ASP A 1 190 ? 23.821 3.441 1.335 1.00 79.62 190 ASP A N 1
ATOM 1532 C CA . ASP A 1 190 ? 24.957 4.346 1.147 1.00 79.62 190 ASP A CA 1
ATOM 1533 C C . ASP A 1 190 ? 24.981 4.857 -0.298 1.00 79.62 190 ASP A C 1
ATOM 1535 O O . ASP A 1 190 ? 25.102 4.091 -1.256 1.00 79.62 190 ASP A O 1
ATOM 1539 N N . THR A 1 191 ? 24.846 6.171 -0.462 1.00 75.56 191 THR A N 1
ATOM 1540 C CA . THR A 1 191 ? 24.828 6.823 -1.773 1.00 75.56 191 THR A CA 1
ATOM 1541 C C . THR A 1 191 ? 26.218 6.950 -2.397 1.00 75.56 191 THR A C 1
ATOM 1543 O O . THR A 1 191 ? 26.318 7.346 -3.556 1.00 75.56 191 THR A O 1
ATOM 1546 N N . ASN A 1 192 ? 27.289 6.662 -1.648 1.00 78.69 192 ASN A N 1
ATOM 1547 C CA . ASN A 1 192 ? 28.666 6.764 -2.137 1.00 78.69 192 ASN A CA 1
ATOM 1548 C C . ASN A 1 192 ? 29.140 5.502 -2.871 1.00 78.69 192 ASN A C 1
ATOM 1550 O O . ASN A 1 192 ? 30.164 5.547 -3.556 1.00 78.69 192 ASN A O 1
ATOM 1554 N N . THR A 1 193 ? 28.410 4.389 -2.768 1.00 72.75 193 THR A N 1
ATOM 1555 C CA . THR A 1 193 ? 28.735 3.165 -3.504 1.00 72.75 193 THR A CA 1
ATOM 1556 C C . THR A 1 193 ? 28.390 3.360 -4.977 1.00 72.75 193 THR A C 1
ATOM 1558 O O . THR A 1 193 ? 27.230 3.551 -5.344 1.00 72.75 193 THR A O 1
ATOM 1561 N N . ALA A 1 194 ? 29.405 3.342 -5.844 1.00 73.06 194 ALA A N 1
ATOM 1562 C CA . ALA A 1 194 ? 29.208 3.496 -7.280 1.00 73.06 194 ALA A CA 1
ATOM 1563 C C . ALA A 1 194 ? 28.251 2.411 -7.805 1.00 73.06 194 ALA A C 1
ATOM 1565 O O . ALA A 1 194 ? 28.498 1.218 -7.631 1.00 73.06 194 ALA A O 1
ATOM 1566 N N . SER A 1 195 ? 27.184 2.825 -8.496 1.00 67.31 195 SER A N 1
ATOM 1567 C CA . SER A 1 195 ? 26.119 1.940 -9.000 1.00 67.31 195 SER A CA 1
ATOM 1568 C C . SER A 1 195 ? 26.616 0.797 -9.892 1.00 67.31 195 SER A C 1
ATOM 1570 O O . SER A 1 195 ? 25.945 -0.219 -10.017 1.00 67.31 195 SER A O 1
ATOM 1572 N N . SER A 1 196 ? 27.801 0.934 -10.491 1.00 71.56 196 SER A N 1
ATOM 1573 C CA . SER A 1 196 ? 28.428 -0.081 -11.340 1.00 71.56 196 SER A CA 1
ATOM 1574 C C . SER A 1 196 ? 29.130 -1.214 -10.579 1.00 71.56 196 SER A C 1
ATOM 1576 O O . SER A 1 196 ? 29.643 -2.124 -11.224 1.00 71.56 196 SER A O 1
ATOM 1578 N N . GLN A 1 197 ? 29.233 -1.143 -9.248 1.00 65.62 197 GLN A N 1
ATOM 1579 C CA . GLN A 1 197 ? 29.951 -2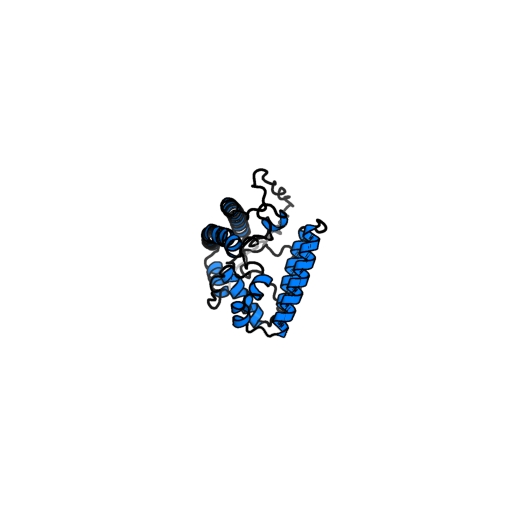.132 -8.428 1.00 65.62 197 GLN A CA 1
ATOM 1580 C C . GLN A 1 197 ? 29.070 -2.863 -7.418 1.00 65.62 197 GLN A C 1
ATOM 1582 O O . GLN A 1 197 ? 29.546 -3.814 -6.801 1.00 65.62 197 GLN A O 1
ATOM 1587 N N . ILE A 1 198 ? 27.813 -2.447 -7.264 1.00 66.06 198 ILE A N 1
ATOM 1588 C CA . ILE A 1 198 ? 26.937 -3.020 -6.251 1.00 66.06 198 ILE A CA 1
ATOM 1589 C C . ILE A 1 198 ? 26.567 -4.438 -6.682 1.00 66.06 198 ILE A C 1
ATOM 1591 O O . ILE A 1 198 ? 25.885 -4.636 -7.688 1.00 66.06 198 ILE A O 1
ATOM 1595 N N . ARG A 1 199 ? 27.060 -5.433 -5.943 1.00 74.25 199 ARG A N 1
ATOM 1596 C CA . ARG A 1 199 ? 26.599 -6.819 -6.086 1.00 74.25 199 ARG A CA 1
ATOM 1597 C C . ARG A 1 199 ? 25.181 -6.908 -5.533 1.00 74.25 199 ARG A C 1
ATOM 1599 O O . ARG A 1 199 ? 24.876 -6.216 -4.565 1.00 74.25 199 ARG A O 1
ATOM 1606 N N . ASP A 1 200 ? 24.343 -7.784 -6.084 1.00 70.62 200 ASP A N 1
ATOM 1607 C CA . ASP A 1 200 ? 22.959 -7.960 -5.614 1.00 70.62 200 ASP A CA 1
ATOM 1608 C C . ASP A 1 200 ? 22.897 -8.134 -4.081 1.00 70.62 200 ASP A C 1
ATOM 1610 O O . ASP A 1 200 ? 22.086 -7.499 -3.409 1.00 70.62 200 ASP A O 1
ATOM 1614 N N . GLU A 1 201 ? 23.847 -8.878 -3.502 1.00 70.12 201 GLU A N 1
ATOM 1615 C CA . GLU A 1 201 ? 24.001 -9.079 -2.052 1.00 70.12 201 GLU A CA 1
ATOM 1616 C C . GLU A 1 201 ? 24.133 -7.769 -1.241 1.00 70.12 201 GLU A C 1
ATOM 1618 O O . GLU A 1 201 ? 23.580 -7.666 -0.143 1.00 70.12 201 GLU A O 1
ATOM 1623 N N . GLU A 1 202 ? 24.807 -6.746 -1.778 1.00 73.12 202 GLU A N 1
ATOM 1624 C CA . GLU A 1 202 ? 25.027 -5.455 -1.108 1.00 73.12 202 GLU A CA 1
ATOM 1625 C C . GLU A 1 202 ? 23.782 -4.555 -1.131 1.00 73.12 202 GLU A C 1
ATOM 1627 O O . GLU A 1 202 ? 23.593 -3.757 -0.213 1.00 73.12 202 GLU A O 1
ATOM 1632 N N . VAL A 1 203 ? 22.893 -4.707 -2.123 1.00 70.50 203 VAL A N 1
ATOM 1633 C CA . VAL A 1 203 ? 21.582 -4.022 -2.145 1.00 70.50 203 VAL A CA 1
ATOM 1634 C C . VAL A 1 203 ? 20.597 -4.708 -1.200 1.00 70.50 203 VAL A C 1
ATOM 1636 O O . VAL A 1 203 ? 19.815 -4.047 -0.512 1.00 70.50 203 VAL A O 1
ATOM 1639 N N . CYS A 1 204 ? 20.636 -6.041 -1.147 1.00 76.88 204 CYS A N 1
ATOM 1640 C CA . CYS A 1 204 ? 19.689 -6.835 -0.370 1.00 76.88 204 CYS A CA 1
ATOM 1641 C C . CYS A 1 204 ? 19.845 -6.608 1.138 1.00 76.88 204 CYS A C 1
ATOM 1643 O O . CYS A 1 204 ? 18.853 -6.566 1.868 1.00 76.88 204 CYS A O 1
ATOM 1645 N N . HIS A 1 205 ? 21.080 -6.454 1.624 1.00 80.88 205 HIS A N 1
ATOM 1646 C CA . HIS A 1 205 ? 21.337 -6.362 3.060 1.00 80.88 205 HIS A CA 1
ATOM 1647 C C . HIS A 1 205 ? 20.678 -5.131 3.723 1.00 80.88 205 HIS A C 1
ATOM 1649 O O . HIS A 1 205 ? 19.955 -5.318 4.708 1.00 80.88 205 HIS A O 1
ATOM 1655 N N . PRO A 1 206 ? 20.838 -3.886 3.223 1.00 80.25 206 PRO A N 1
ATOM 1656 C CA . PRO A 1 206 ? 20.148 -2.722 3.784 1.00 80.25 206 PRO A CA 1
ATOM 1657 C C . PRO A 1 206 ? 18.621 -2.829 3.710 1.00 80.25 206 PRO A C 1
ATOM 1659 O O . PRO A 1 206 ? 17.938 -2.460 4.664 1.00 80.25 206 PRO A O 1
ATOM 1662 N N . VAL A 1 207 ? 18.076 -3.375 2.616 1.00 79.62 207 VAL A N 1
ATOM 1663 C CA . VAL A 1 207 ? 16.623 -3.551 2.455 1.00 79.62 207 VAL A CA 1
ATOM 1664 C C . VAL A 1 207 ? 16.078 -4.530 3.493 1.00 79.62 207 VAL A C 1
ATOM 1666 O O . VAL A 1 207 ? 15.129 -4.198 4.201 1.00 79.62 207 VAL A O 1
ATOM 1669 N N . ASN A 1 208 ? 16.714 -5.694 3.649 1.00 83.00 208 ASN A N 1
ATOM 1670 C CA . ASN A 1 208 ? 16.320 -6.689 4.647 1.00 83.00 208 ASN A CA 1
ATOM 1671 C C . ASN A 1 208 ? 16.488 -6.161 6.080 1.00 83.00 208 ASN A C 1
ATOM 1673 O O . ASN A 1 208 ? 15.623 -6.379 6.924 1.00 83.00 208 ASN A O 1
ATOM 1677 N N . THR A 1 209 ? 17.564 -5.416 6.350 1.00 86.81 209 THR A N 1
ATOM 1678 C CA . THR A 1 209 ? 17.803 -4.787 7.661 1.00 86.81 209 THR A CA 1
ATOM 1679 C C . THR A 1 209 ? 16.694 -3.792 8.003 1.00 86.81 209 THR A C 1
ATOM 1681 O O . THR A 1 209 ? 16.134 -3.837 9.101 1.00 86.81 209 THR A O 1
ATOM 1684 N N . ASN A 1 210 ? 16.325 -2.931 7.049 1.00 87.75 210 ASN A N 1
ATOM 1685 C CA . ASN A 1 210 ? 15.229 -1.982 7.217 1.00 87.75 210 ASN A CA 1
ATOM 1686 C C . ASN A 1 210 ? 13.895 -2.702 7.404 1.00 87.75 210 ASN A C 1
ATOM 1688 O O . ASN A 1 210 ? 13.156 -2.361 8.324 1.00 87.75 210 ASN A O 1
ATOM 1692 N N . ARG A 1 211 ? 13.602 -3.723 6.587 1.00 85.88 211 ARG A N 1
ATOM 1693 C CA . ARG A 1 211 ? 12.385 -4.534 6.715 1.00 85.88 211 ARG A CA 1
ATOM 1694 C C . ARG A 1 211 ? 12.264 -5.124 8.120 1.00 85.88 211 ARG A C 1
ATOM 1696 O O . ARG A 1 211 ? 11.281 -4.847 8.799 1.00 85.88 211 ARG A O 1
ATOM 1703 N N . ASN A 1 212 ? 13.294 -5.833 8.582 1.00 88.88 212 ASN A N 1
ATOM 1704 C CA . ASN A 1 212 ? 13.312 -6.474 9.899 1.00 88.88 212 ASN A CA 1
ATOM 1705 C C . ASN A 1 212 ? 13.158 -5.468 11.049 1.00 88.88 212 ASN A C 1
ATOM 1707 O O . ASN A 1 212 ? 12.586 -5.792 12.086 1.00 88.88 212 ASN A O 1
ATOM 1711 N N . SER A 1 213 ? 13.656 -4.243 10.869 1.00 90.56 213 SER A N 1
ATOM 1712 C CA . SER A 1 213 ? 13.562 -3.189 11.885 1.00 90.56 213 SER A CA 1
ATOM 1713 C C . SER A 1 213 ? 12.199 -2.483 11.886 1.00 90.56 213 SER A C 1
ATOM 1715 O O . SER A 1 213 ? 11.740 -2.025 12.930 1.00 90.56 213 SER A O 1
ATOM 1717 N N . ILE A 1 214 ? 11.540 -2.389 10.729 1.00 89.12 214 ILE A N 1
ATOM 1718 C CA . ILE A 1 214 ? 10.270 -1.671 10.546 1.00 89.12 214 ILE A CA 1
ATOM 1719 C C . ILE A 1 214 ? 9.061 -2.570 10.819 1.00 89.12 214 ILE A C 1
ATOM 1721 O O . ILE A 1 214 ? 8.047 -2.100 11.333 1.00 89.12 214 ILE A O 1
ATOM 1725 N N . GLU A 1 215 ? 9.152 -3.860 10.508 1.00 89.06 215 GLU A N 1
ATOM 1726 C CA . GLU A 1 215 ? 8.035 -4.800 10.617 1.00 89.06 215 GLU A CA 1
ATOM 1727 C C . GLU A 1 215 ? 7.423 -4.886 12.033 1.00 89.06 215 GLU A C 1
ATOM 1729 O O . GLU A 1 215 ? 6.199 -4.764 12.148 1.00 89.06 215 GLU A O 1
ATOM 1734 N N . PRO A 1 216 ? 8.203 -4.956 13.133 1.00 92.75 216 PRO A N 1
ATOM 1735 C CA . PRO A 1 216 ? 7.640 -4.914 14.485 1.00 92.75 216 PRO A CA 1
ATOM 1736 C C . PRO A 1 216 ? 6.897 -3.606 14.799 1.00 92.75 216 PRO A C 1
ATOM 1738 O O . PRO A 1 216 ? 5.901 -3.614 15.525 1.00 92.75 216 PRO A O 1
ATOM 1741 N N . ILE A 1 217 ? 7.353 -2.479 14.237 1.00 92.44 217 ILE A N 1
ATOM 1742 C CA . ILE A 1 217 ? 6.723 -1.162 14.418 1.00 92.44 217 ILE A CA 1
ATOM 1743 C C . ILE A 1 217 ? 5.354 -1.153 13.736 1.00 92.44 217 ILE A C 1
ATOM 1745 O O . ILE A 1 217 ? 4.369 -0.721 14.327 1.00 92.44 217 ILE A O 1
ATOM 1749 N N . LEU A 1 218 ? 5.274 -1.687 12.517 1.00 89.31 218 LEU A N 1
ATOM 1750 C CA . LEU A 1 218 ? 4.021 -1.790 11.768 1.00 89.31 218 LEU A CA 1
ATOM 1751 C C . LEU A 1 218 ? 3.031 -2.749 12.428 1.00 89.31 218 LEU A C 1
ATOM 1753 O O . LEU A 1 218 ? 1.842 -2.447 12.489 1.00 89.31 218 LEU A O 1
ATOM 1757 N N . LYS A 1 219 ? 3.512 -3.871 12.972 1.00 91.06 219 LYS A N 1
ATOM 1758 C CA . LYS A 1 219 ? 2.675 -4.789 13.751 1.00 91.06 219 LYS A CA 1
ATOM 1759 C C . LYS A 1 219 ? 2.103 -4.106 14.994 1.00 91.06 219 LYS A C 1
ATOM 1761 O O . LYS A 1 219 ? 0.922 -4.257 15.290 1.00 91.06 219 LYS A O 1
ATOM 1766 N N . THR A 1 220 ? 2.924 -3.317 15.687 1.00 93.69 220 THR A N 1
ATOM 1767 C CA . THR A 1 220 ? 2.487 -2.529 16.850 1.00 93.69 220 THR A CA 1
ATOM 1768 C C . THR A 1 220 ? 1.437 -1.492 16.444 1.00 93.69 220 THR A C 1
ATOM 1770 O O . THR A 1 220 ? 0.391 -1.411 17.081 1.00 93.69 220 THR A O 1
ATOM 1773 N N . TYR A 1 221 ? 1.659 -0.777 15.336 1.00 92.12 221 TYR A N 1
ATOM 1774 C CA . TYR A 1 221 ? 0.683 0.152 14.759 1.00 92.12 221 TYR A CA 1
ATOM 1775 C C . TYR A 1 221 ? -0.662 -0.527 14.473 1.00 92.12 221 TYR A C 1
ATOM 1777 O O . TYR A 1 221 ? -1.697 -0.011 14.880 1.00 92.12 221 TYR A O 1
ATOM 1785 N N . GLN A 1 222 ? -0.656 -1.696 13.823 1.00 90.94 222 GLN A N 1
ATOM 1786 C CA . GLN A 1 222 ? -1.876 -2.453 13.514 1.00 90.94 222 GLN A CA 1
ATOM 1787 C C . GLN A 1 222 ? -2.623 -2.891 14.783 1.00 90.94 222 GLN A C 1
ATOM 1789 O O . GLN A 1 222 ? -3.843 -2.792 14.855 1.00 90.94 222 GLN A O 1
ATOM 1794 N N . GLN A 1 223 ? -1.902 -3.341 15.812 1.00 93.69 223 GLN A N 1
ATOM 1795 C CA . GLN A 1 223 ? -2.515 -3.712 17.089 1.00 93.69 223 GLN A CA 1
ATOM 1796 C C . GLN A 1 223 ? -3.131 -2.496 17.790 1.00 93.69 223 GLN A C 1
ATOM 1798 O O . GLN A 1 223 ? -4.266 -2.556 18.251 1.00 93.69 223 GLN A O 1
ATOM 1803 N N . GLN A 1 224 ? -2.406 -1.377 17.845 1.00 94.94 224 GLN A N 1
ATOM 1804 C CA . GLN A 1 224 ? -2.893 -0.146 18.467 1.00 94.94 224 GLN A CA 1
ATOM 1805 C C . GLN A 1 224 ? -4.075 0.454 17.698 1.00 94.94 224 GLN A C 1
ATOM 1807 O O . GLN A 1 224 ? -5.035 0.901 18.324 1.00 94.94 224 GLN A O 1
ATOM 1812 N N . SER A 1 225 ? -4.063 0.410 16.364 1.00 92.81 225 SER A N 1
ATOM 1813 C CA . SER A 1 225 ? -5.172 0.914 15.552 1.00 92.81 225 SER A CA 1
ATOM 1814 C C . SER A 1 225 ? -6.456 0.126 15.805 1.00 92.81 225 SER A C 1
ATOM 1816 O O . SER A 1 225 ? -7.511 0.736 15.962 1.00 92.81 225 SER A O 1
ATOM 1818 N N . GLN A 1 226 ? -6.373 -1.199 15.974 1.00 92.94 226 GLN A N 1
ATOM 1819 C CA . GLN A 1 226 ? -7.523 -2.018 16.365 1.00 92.94 226 GLN A CA 1
ATOM 1820 C C . GLN A 1 226 ? -8.104 -1.595 17.722 1.00 92.94 226 GLN A C 1
ATOM 1822 O O . GLN A 1 226 ? -9.323 -1.551 17.857 1.00 92.94 226 GLN A O 1
ATOM 1827 N N . THR A 1 227 ? -7.280 -1.195 18.700 1.00 96.19 227 THR A N 1
ATOM 1828 C CA . THR A 1 227 ? -7.790 -0.729 20.010 1.00 96.19 227 THR A CA 1
ATOM 1829 C C . THR A 1 227 ? -8.563 0.592 19.952 1.00 96.19 227 THR A C 1
ATOM 1831 O O . THR A 1 227 ? -9.345 0.874 20.856 1.00 96.19 227 THR A O 1
ATOM 1834 N N . ILE A 1 228 ? -8.370 1.389 18.895 1.00 96.00 228 ILE A N 1
ATOM 1835 C CA . ILE A 1 228 ? -9.120 2.633 18.657 1.00 96.00 228 ILE A CA 1
ATOM 1836 C C . ILE A 1 228 ? -10.503 2.326 18.053 1.00 96.00 228 ILE A C 1
ATOM 1838 O O . ILE A 1 228 ? -11.454 3.097 18.210 1.00 96.00 228 ILE A O 1
ATOM 1842 N N . LEU A 1 229 ? -10.635 1.190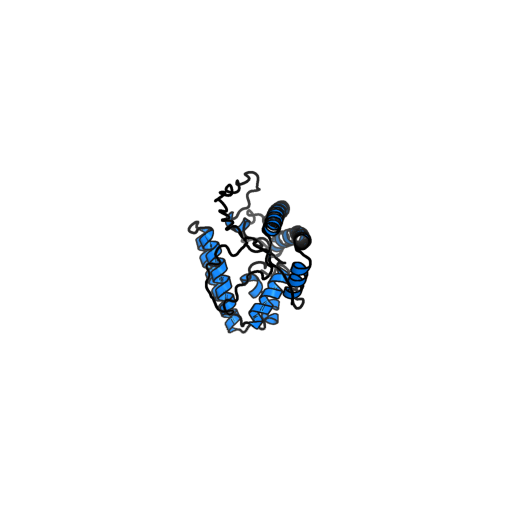 17.366 1.00 95.25 229 LEU A N 1
ATOM 1843 C CA . LEU A 1 229 ? -11.883 0.750 16.758 1.00 95.25 229 LEU A CA 1
ATOM 1844 C C . LEU A 1 229 ? -12.832 0.149 17.799 1.00 95.25 229 LEU A C 1
ATOM 1846 O O . LEU A 1 229 ? -12.426 -0.525 18.742 1.00 95.25 229 LEU A O 1
ATOM 1850 N N . THR A 1 230 ? -14.128 0.348 17.584 1.00 96.81 230 THR A N 1
ATOM 1851 C CA . THR A 1 230 ? -15.184 -0.370 18.306 1.00 96.81 230 THR A CA 1
ATOM 1852 C C . THR A 1 230 ? -15.208 -1.844 17.898 1.00 96.81 230 THR A C 1
ATOM 1854 O O . THR A 1 230 ? -14.793 -2.198 16.794 1.00 96.81 230 THR A O 1
ATOM 1857 N N . ASN A 1 231 ? -15.784 -2.705 18.741 1.00 97.25 231 ASN A N 1
ATOM 1858 C CA . ASN A 1 231 ? -15.920 -4.137 18.443 1.00 97.25 231 ASN A CA 1
ATOM 1859 C C . ASN A 1 231 ? -16.656 -4.409 17.115 1.00 97.25 231 ASN A C 1
ATOM 1861 O O . ASN A 1 231 ? -16.315 -5.348 16.405 1.00 97.25 231 ASN A O 1
ATOM 1865 N N . GLU A 1 232 ? -17.652 -3.591 16.756 1.00 96.00 232 GLU A N 1
ATOM 1866 C CA . GLU A 1 232 ? -18.383 -3.733 15.487 1.00 96.00 232 GLU A CA 1
ATOM 1867 C C . GLU A 1 232 ? -17.503 -3.389 14.277 1.00 96.00 232 GLU A C 1
ATOM 1869 O O . GLU A 1 232 ? -17.517 -4.092 13.264 1.00 96.00 232 GLU A O 1
ATOM 1874 N N . GLN A 1 233 ? -16.695 -2.332 14.386 1.00 94.81 233 GLN A N 1
ATOM 1875 C CA . GLN A 1 233 ? -15.742 -1.950 13.344 1.00 94.81 233 GLN A CA 1
ATOM 1876 C C . GLN A 1 233 ? -14.622 -2.992 13.207 1.00 94.81 233 GLN A C 1
ATOM 1878 O O . GLN A 1 233 ? -14.251 -3.316 12.084 1.00 94.81 233 GLN A O 1
ATOM 1883 N N . GLN A 1 234 ? -14.131 -3.556 14.317 1.00 95.00 234 GLN A N 1
ATOM 1884 C CA . GLN A 1 234 ? -13.163 -4.662 14.303 1.00 95.00 234 GLN A CA 1
ATOM 1885 C C . GLN A 1 234 ? -13.746 -5.902 13.612 1.00 95.00 234 GLN A C 1
ATOM 1887 O O . GLN A 1 234 ? -13.137 -6.420 12.685 1.00 95.00 234 GLN A O 1
ATOM 1892 N N . ALA A 1 235 ? -14.968 -6.316 13.964 1.00 94.25 235 ALA A N 1
ATOM 1893 C CA . ALA A 1 235 ? -15.637 -7.442 13.306 1.00 94.25 235 ALA A CA 1
ATOM 1894 C C . ALA A 1 235 ? -15.878 -7.186 11.806 1.00 94.25 235 ALA A C 1
ATOM 1896 O O . ALA A 1 235 ? -15.793 -8.093 10.976 1.00 94.25 235 ALA A O 1
ATOM 1897 N N . THR A 1 236 ? -16.168 -5.934 11.438 1.00 90.94 236 THR A N 1
ATOM 1898 C CA . THR A 1 236 ? -16.261 -5.526 10.031 1.00 90.94 236 THR A CA 1
ATOM 1899 C C . THR A 1 236 ? -14.908 -5.660 9.339 1.00 90.94 236 THR A C 1
ATOM 1901 O O . THR A 1 236 ? -14.860 -6.150 8.215 1.00 90.94 236 THR A O 1
ATOM 1904 N N . LEU A 1 237 ? -13.822 -5.266 10.006 1.00 90.62 237 LEU A N 1
ATOM 1905 C CA . LEU A 1 237 ? -12.470 -5.371 9.476 1.00 90.62 237 LEU A CA 1
ATOM 1906 C C . LEU A 1 237 ? -12.057 -6.824 9.228 1.00 90.62 237 LEU A C 1
ATOM 1908 O O . LEU A 1 237 ? -11.638 -7.145 8.122 1.00 90.62 237 LEU A O 1
ATOM 1912 N N . GLU A 1 238 ? -12.261 -7.701 10.210 1.00 91.69 238 GLU A N 1
ATOM 1913 C CA . GLU A 1 238 ? -11.975 -9.140 10.103 1.00 91.69 238 GLU A CA 1
ATOM 1914 C C . GLU A 1 238 ? -12.717 -9.778 8.923 1.00 91.69 238 GLU A C 1
ATOM 1916 O O . GLU A 1 238 ? -12.169 -10.589 8.180 1.00 91.69 238 GLU A O 1
ATOM 1921 N N . LYS A 1 239 ? -13.968 -9.369 8.684 1.00 92.12 239 LYS A N 1
ATOM 1922 C CA . LYS A 1 239 ? -14.742 -9.851 7.535 1.00 92.12 239 LYS A CA 1
ATOM 1923 C C . LYS A 1 239 ? -14.154 -9.404 6.191 1.00 92.12 239 LYS A C 1
ATOM 1925 O O . LYS A 1 239 ? -14.307 -10.119 5.205 1.00 92.12 239 LYS A O 1
ATOM 1930 N N . LEU A 1 240 ? -13.536 -8.225 6.136 1.00 89.56 240 LEU A N 1
ATOM 1931 C CA . LEU A 1 240 ? -12.938 -7.671 4.915 1.00 89.56 240 LEU A CA 1
ATOM 1932 C C . LEU A 1 240 ? -11.568 -8.255 4.599 1.00 89.56 240 LEU A C 1
ATOM 1934 O O . LEU A 1 240 ? -11.111 -8.101 3.472 1.00 89.56 240 LEU A O 1
ATOM 1938 N N . GLU A 1 241 ? -10.898 -8.880 5.568 1.00 89.81 241 GLU A N 1
ATOM 1939 C CA . GLU A 1 241 ? -9.630 -9.567 5.315 1.00 89.81 241 GLU A CA 1
ATOM 1940 C C . GLU A 1 241 ? -9.832 -10.775 4.398 1.00 89.81 241 GLU A C 1
ATOM 1942 O O . GLU A 1 241 ? -8.957 -11.065 3.589 1.00 89.81 241 GLU A O 1
ATOM 1947 N N . GLY A 1 242 ? -11.000 -11.421 4.444 1.00 93.31 242 GLY A N 1
ATOM 1948 C CA . GLY A 1 242 ? -11.340 -12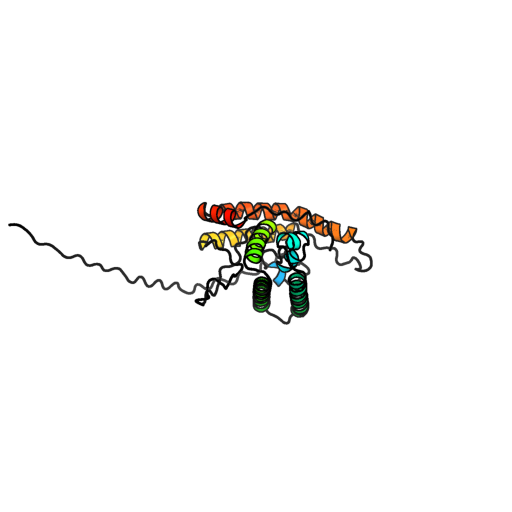.522 3.546 1.00 93.31 242 GLY A CA 1
ATOM 1949 C C . GLY A 1 242 ? -10.488 -13.773 3.780 1.00 93.31 242 GLY A C 1
ATOM 1950 O O . GLY A 1 242 ? -10.098 -14.087 4.903 1.00 93.31 242 GLY A O 1
ATOM 1951 N N . GLU A 1 243 ? -10.232 -14.539 2.716 1.00 96.19 243 GLU A N 1
ATOM 1952 C CA . GLU A 1 243 ? -9.413 -15.757 2.804 1.00 96.19 243 GLU A CA 1
ATOM 1953 C C . GLU A 1 243 ? -7.928 -15.412 2.982 1.00 96.19 243 GLU A C 1
ATOM 1955 O O . GLU A 1 243 ? -7.398 -14.574 2.252 1.00 96.19 243 GLU A O 1
ATOM 1960 N N . SER A 1 244 ? -7.233 -16.082 3.905 1.00 95.88 244 SER A N 1
ATOM 1961 C CA . SER A 1 244 ? -5.806 -15.838 4.156 1.00 95.88 244 SER A CA 1
ATOM 1962 C C . SER A 1 244 ? -4.961 -15.985 2.883 1.00 95.88 244 SER A C 1
ATOM 1964 O O . SER A 1 244 ? -5.159 -16.904 2.086 1.00 95.88 244 SER A O 1
ATOM 1966 N N . PHE A 1 245 ? -4.031 -15.057 2.690 1.00 94.56 245 PHE A N 1
ATOM 1967 C CA . PHE A 1 245 ? -3.095 -14.996 1.583 1.00 94.56 245 PHE A CA 1
ATOM 1968 C C . PHE A 1 245 ? -1.732 -14.537 2.097 1.00 94.56 245 PHE A C 1
ATOM 1970 O O . PHE A 1 245 ? -1.602 -13.483 2.717 1.00 94.56 245 PHE A O 1
ATOM 1977 N N . GLU A 1 246 ? -0.700 -15.313 1.788 1.00 91.50 246 GLU A N 1
ATOM 1978 C CA . GLU A 1 246 ? 0.675 -15.004 2.155 1.00 91.50 246 GLU A CA 1
ATOM 1979 C C . GLU A 1 246 ? 1.515 -14.854 0.891 1.00 91.50 246 GLU A C 1
ATOM 1981 O O . GLU A 1 246 ? 1.519 -15.716 0.009 1.00 91.50 246 GLU A O 1
ATOM 1986 N N . ILE A 1 247 ? 2.255 -13.751 0.810 1.00 87.81 247 ILE A N 1
ATOM 1987 C CA . ILE A 1 247 ? 3.290 -13.595 -0.205 1.00 87.81 247 ILE A CA 1
ATOM 1988 C C . ILE A 1 247 ? 4.515 -14.302 0.340 1.00 87.81 247 ILE A C 1
ATOM 1990 O O . ILE A 1 247 ? 5.016 -13.921 1.399 1.00 87.81 247 ILE A O 1
ATOM 1994 N N . ALA A 1 248 ? 4.989 -15.321 -0.381 1.00 86.12 248 ALA A N 1
ATOM 1995 C CA . ALA A 1 248 ? 6.256 -15.962 -0.065 1.00 86.12 248 ALA A CA 1
ATOM 1996 C C . ALA A 1 248 ? 7.308 -14.872 0.143 1.00 86.12 248 ALA A C 1
ATOM 1998 O O . ALA A 1 248 ? 7.398 -13.961 -0.684 1.00 86.12 248 ALA A O 1
ATOM 1999 N N . ASP A 1 249 ? 8.043 -14.943 1.257 1.00 72.38 249 ASP A N 1
ATOM 2000 C CA . ASP A 1 249 ? 8.979 -13.896 1.645 1.00 72.38 249 ASP A CA 1
ATOM 2001 C C . ASP A 1 249 ? 9.775 -13.442 0.432 1.00 72.38 249 ASP A C 1
ATOM 2003 O O . ASP A 1 249 ? 10.512 -14.231 -0.166 1.00 72.38 249 ASP A O 1
ATOM 2007 N N . ALA A 1 250 ? 9.575 -12.177 0.051 1.00 63.41 250 ALA A N 1
ATOM 2008 C CA . ALA A 1 250 ? 10.321 -11.554 -1.020 1.00 63.41 250 ALA A CA 1
ATOM 2009 C C . ALA A 1 250 ? 11.782 -11.486 -0.569 1.00 63.41 250 ALA A C 1
ATOM 2011 O O . ALA A 1 250 ? 12.248 -10.481 -0.031 1.00 63.41 250 ALA A O 1
ATOM 2012 N N . GLN A 1 251 ? 12.509 -12.587 -0.759 1.00 61.88 251 GLN A N 1
ATOM 2013 C CA . GLN A 1 251 ? 13.943 -12.551 -0.956 1.00 61.88 251 GLN A CA 1
ATOM 2014 C C . GLN A 1 251 ? 14.141 -11.496 -2.033 1.00 61.88 251 GLN A C 1
ATOM 2016 O O . GLN A 1 251 ? 13.412 -11.531 -3.023 1.00 61.88 251 GLN A O 1
ATOM 2021 N N . CYS A 1 252 ? 14.997 -10.511 -1.769 1.00 63.78 252 CYS A N 1
ATOM 2022 C CA . CYS A 1 252 ? 15.226 -9.325 -2.591 1.00 63.78 252 CYS A CA 1
ATOM 2023 C C . CYS A 1 252 ? 15.559 -9.685 -4.059 1.00 63.78 252 CYS A C 1
ATOM 2025 O O . CYS A 1 252 ? 16.702 -9.620 -4.490 1.00 63.78 252 CYS A O 1
ATOM 2027 N N . ASN A 1 253 ? 14.536 -10.059 -4.818 1.00 52.06 253 ASN A N 1
ATOM 2028 C CA . ASN A 1 253 ? 14.536 -10.405 -6.228 1.00 52.06 253 ASN A CA 1
ATOM 2029 C C . ASN A 1 253 ? 13.902 -9.206 -6.940 1.00 52.06 253 ASN A C 1
ATOM 2031 O O . ASN A 1 253 ? 12.746 -9.273 -7.366 1.00 52.06 253 ASN A O 1
ATOM 2035 N N . PHE A 1 254 ? 14.606 -8.074 -6.924 1.00 48.38 254 PHE A N 1
ATOM 2036 C CA . PHE A 1 254 ? 14.191 -6.849 -7.612 1.00 48.38 254 PHE A CA 1
ATOM 2037 C C . PHE A 1 254 ? 14.663 -6.843 -9.065 1.00 48.38 254 PHE A C 1
ATOM 2039 O O . PHE A 1 254 ? 15.770 -7.361 -9.326 1.00 48.38 254 PHE A O 1
#

pLDDT: mean 74.36, std 22.17, range [31.88, 98.38]